Protein AF-A0A957ZCM9-F1 (afdb_monomer)

Secondary structure (DSSP, 8-state):
----------HIIIIIHHHHHHHHHHHHHHHHHHHHHHHH-TT-TT-SPPHHHHHHHHHHHHHHHHHHSPP-------S--PPPP---HHHHHHHHHHHHHHHHHHHIIIIITTT--TT-THHHHHHHHHHH---TTS--HHHHHHHHHHHHHHHHHHHHTS---HHHHHHHHHHHHHHHHHHHHHHHHTTPPPPTHHHHHHHHHHHHHHHHHHHHHHHHHHHHHHHHHHHHHHHHT--

Radius of gyration: 22.11 Å; Cα contacts (8 Å, |Δi|>4): 160; chains: 1; bounding box: 55×54×70 Å

Foldseek 3Di:
DDPPPPPPPPCLQLPQLLQLLLLLVLLLVQLVLVVVCCVFPVPDVQLGDDSVLSRVLLVVLLVLLLVQADDDPPPPDPDDDDQGDPRDPVSVVVSVVVLVVVLLVSLCVRPPVVPDDPPDCVVVVVLVCLVPDDDPRHRRSSVSSSVVSSVSSVNSNVVNRDRDALVNLVVSLVVSVVSLVVSVVCCVVVVNDDDPCNVVSVVSSVVSSVVSNVSNVVVVVVVVVVVVVVVVVVVVPDD

pLDDT: mean 74.78, std 13.83, range [32.31, 92.19]

Solvent-accessible surface area (backbone atoms only — not comparable to full-atom values): 13747 Å² total; per-residue (Å²): 133,86,79,79,75,80,67,84,75,57,53,59,76,75,43,49,49,58,49,33,51,34,50,29,46,36,41,41,46,50,63,53,52,50,52,52,39,56,73,48,25,65,89,53,91,72,73,60,82,51,71,70,53,53,35,44,44,22,50,51,30,21,52,52,43,53,72,72,44,77,82,78,71,86,74,89,55,103,60,78,86,71,79,72,81,79,74,50,71,68,58,53,51,52,53,51,53,51,47,52,52,50,37,53,50,50,49,38,64,73,76,34,52,92,82,40,61,95,86,43,67,64,51,57,52,53,50,52,47,53,72,70,62,66,60,97,88,41,56,46,60,67,58,54,48,42,52,54,44,49,52,37,33,54,48,13,43,56,58,47,75,50,84,86,46,62,68,54,55,52,50,53,44,51,50,34,52,54,52,43,52,51,48,52,52,51,28,62,74,68,69,50,80,80,55,89,58,56,64,53,35,52,51,49,29,50,54,32,38,52,50,44,52,52,56,41,50,52,50,54,54,54,48,49,53,50,51,52,55,48,51,54,53,55,62,72,66,61,132

Nearest PDB structures (foldseek):
  7mjq-assembly1_G  TM=2.649E-01  e=3.321E+00  Rattus norvegicus

Sequence (239 aa):
MNTLTFKHWNWLDNGMLPLLLAVVRSCWWRPWLMLIQRLLAPAEPGVVLPVWLLMSVPLLSLLLARLVAPPTEELSSMVRPEPMPKASLSSRIGIALLGLIVILLVLWLQLYRSQFGLLNGAWLAALGDALIHWHSDAIPGAVLIGIFTAFLWLRGLLDASMRMAHDDVWTVFQTGIVALVLYLVFSAIGGLTLTGWDGALALVLLGSGMAALAASSLKVTAGLDRALGAGQRTTASTP

Mean predicted aligned error: 11.55 Å

Structure (mmCIF, N/CA/C/O backbone):
data_AF-A0A957ZCM9-F1
#
_entry.id   AF-A0A957ZCM9-F1
#
loop_
_atom_site.group_PDB
_atom_site.id
_atom_site.type_symbol
_atom_site.label_atom_id
_atom_site.label_alt_id
_atom_site.label_comp_id
_atom_site.label_asym_id
_atom_site.label_entity_id
_atom_site.label_seq_id
_atom_site.pdbx_PDB_ins_code
_atom_site.Cartn_x
_atom_site.Cartn_y
_atom_site.Cartn_z
_atom_site.occupancy
_atom_site.B_iso_or_equiv
_atom_site.auth_seq_id
_atom_site.auth_comp_id
_atom_site.auth_asym_id
_atom_site.auth_atom_id
_atom_site.pdbx_PDB_model_num
ATOM 1 N N . MET A 1 1 ? 20.505 29.870 -20.253 1.00 32.31 1 MET A N 1
ATOM 2 C CA . MET A 1 1 ? 19.215 29.404 -20.808 1.00 32.31 1 MET A CA 1
ATOM 3 C C . MET A 1 1 ? 19.281 27.885 -20.837 1.00 32.31 1 MET A C 1
ATOM 5 O O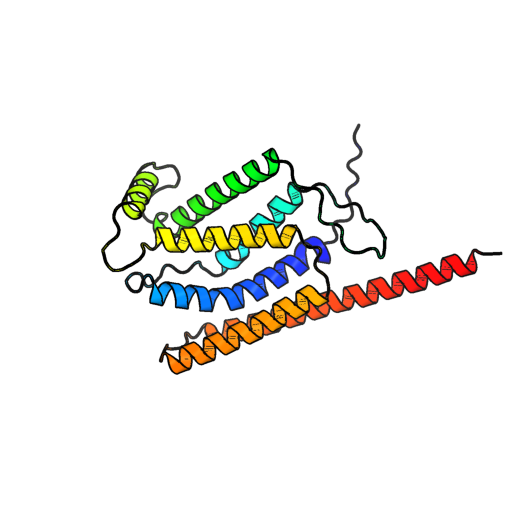 . MET A 1 1 ? 19.955 27.332 -21.693 1.00 32.31 1 MET A O 1
ATOM 9 N N . ASN A 1 2 ? 18.728 27.227 -19.815 1.00 33.00 2 ASN A N 1
ATOM 10 C CA . ASN A 1 2 ? 18.815 25.774 -19.664 1.00 33.00 2 ASN A CA 1
ATOM 11 C C . ASN A 1 2 ? 17.843 25.120 -20.644 1.00 33.00 2 ASN A C 1
ATOM 13 O O . ASN A 1 2 ? 16.629 25.225 -20.482 1.00 33.00 2 ASN A O 1
ATOM 17 N N . THR A 1 3 ? 18.375 24.461 -21.666 1.00 37.38 3 THR A N 1
ATOM 18 C CA . THR A 1 3 ? 17.602 23.569 -22.522 1.00 37.38 3 THR A CA 1
ATOM 19 C C . THR A 1 3 ? 17.158 22.381 -21.678 1.00 37.38 3 THR A C 1
ATOM 21 O O . THR A 1 3 ? 17.954 21.496 -21.372 1.00 37.38 3 THR A O 1
ATOM 24 N N . LEU A 1 4 ? 15.889 22.388 -21.270 1.00 39.03 4 LEU A N 1
ATOM 25 C CA . LEU A 1 4 ? 15.182 21.214 -20.774 1.00 39.03 4 LEU A CA 1
ATOM 26 C C . LEU A 1 4 ? 15.170 20.180 -21.905 1.00 39.03 4 LEU A C 1
ATOM 28 O O . LEU A 1 4 ? 14.287 20.179 -22.760 1.00 39.03 4 LEU A O 1
ATOM 32 N N . THR A 1 5 ? 16.187 19.325 -21.948 1.00 39.47 5 THR A N 1
ATOM 33 C CA . THR A 1 5 ? 16.158 18.097 -22.732 1.00 39.47 5 THR A CA 1
ATOM 34 C C . THR A 1 5 ? 15.054 17.232 -22.139 1.00 39.47 5 THR A C 1
ATOM 36 O O . THR A 1 5 ? 15.238 16.564 -21.122 1.00 39.47 5 THR A O 1
ATOM 39 N N . PHE A 1 6 ? 13.864 17.289 -22.743 1.00 42.09 6 PHE A N 1
ATOM 40 C CA . PHE A 1 6 ? 12.777 16.354 -22.476 1.00 42.09 6 PHE A CA 1
ATOM 41 C C . PHE A 1 6 ? 13.272 14.949 -22.835 1.00 42.09 6 PHE A C 1
ATOM 43 O O . PHE A 1 6 ? 13.205 14.497 -23.977 1.00 42.09 6 PHE A O 1
ATOM 50 N N . LYS A 1 7 ? 13.861 14.293 -21.834 1.00 48.75 7 LYS A N 1
ATOM 51 C CA . LYS A 1 7 ? 14.318 12.909 -21.873 1.00 48.75 7 LYS A CA 1
ATOM 52 C C . LYS A 1 7 ? 13.122 12.045 -22.263 1.00 48.75 7 LYS A C 1
ATOM 54 O O . LYS A 1 7 ? 12.054 12.192 -21.671 1.00 48.75 7 LYS A O 1
ATOM 59 N N . HIS A 1 8 ? 13.296 11.172 -23.257 1.00 47.72 8 HIS A N 1
ATOM 60 C CA . HIS A 1 8 ? 12.270 10.218 -23.677 1.00 47.72 8 HIS A CA 1
ATOM 61 C C . HIS A 1 8 ? 11.790 9.441 -22.445 1.00 47.72 8 HIS A C 1
ATOM 63 O O . HIS A 1 8 ? 12.512 8.610 -21.891 1.00 47.72 8 HIS A O 1
ATOM 69 N N . TRP A 1 9 ? 10.589 9.765 -21.967 1.00 54.22 9 TRP A N 1
ATOM 70 C CA . TRP A 1 9 ? 9.987 9.077 -20.840 1.00 54.22 9 TRP A CA 1
ATOM 71 C C . TRP A 1 9 ? 9.666 7.660 -21.294 1.00 54.22 9 TRP A C 1
ATOM 73 O O . TRP A 1 9 ? 8.724 7.440 -22.055 1.00 54.22 9 TRP A O 1
ATOM 83 N N . ASN A 1 10 ? 10.468 6.691 -20.855 1.00 67.12 10 ASN A N 1
ATOM 84 C CA . ASN A 1 10 ? 10.231 5.294 -21.175 1.00 67.12 10 ASN A CA 1
ATOM 85 C C . ASN A 1 10 ? 9.014 4.802 -20.371 1.00 67.12 10 ASN A C 1
ATOM 87 O O . ASN A 1 10 ? 9.145 4.295 -19.257 1.00 67.12 10 ASN A O 1
ATOM 91 N N . TRP A 1 11 ? 7.812 5.043 -20.907 1.00 69.94 11 TRP A N 1
ATOM 92 C CA . TRP A 1 11 ? 6.520 4.800 -20.250 1.00 69.94 11 TRP A CA 1
ATOM 93 C C . TRP A 1 11 ? 6.362 3.349 -19.777 1.00 69.94 11 TRP A C 1
ATOM 95 O O . TRP A 1 11 ? 5.776 3.099 -18.723 1.00 69.94 11 TRP A O 1
ATOM 105 N N . LEU A 1 12 ? 6.974 2.410 -20.503 1.00 69.06 12 LEU A N 1
ATOM 106 C CA . LEU A 1 12 ? 7.012 0.992 -20.156 1.00 69.06 12 LEU A CA 1
ATOM 107 C C . LEU A 1 12 ? 7.740 0.739 -18.820 1.00 69.06 12 LEU A C 1
ATOM 109 O O . LEU A 1 12 ? 7.192 0.097 -17.926 1.00 69.06 12 LEU A O 1
ATOM 113 N N . ASP A 1 13 ? 8.947 1.291 -18.670 1.00 66.25 13 ASP A N 1
ATOM 114 C CA . ASP A 1 13 ? 9.838 1.060 -17.522 1.00 66.25 13 ASP A CA 1
ATOM 115 C C . ASP A 1 13 ? 9.496 1.930 -16.307 1.00 66.25 13 ASP A C 1
ATOM 117 O O . ASP A 1 13 ? 9.705 1.541 -15.153 1.00 66.25 13 ASP A O 1
ATOM 121 N N . ASN A 1 14 ? 8.970 3.128 -16.564 1.00 67.38 14 ASN A N 1
ATOM 122 C CA . ASN A 1 14 ? 8.713 4.126 -15.530 1.00 67.38 14 ASN A CA 1
ATOM 123 C C . ASN A 1 14 ? 7.249 4.218 -15.100 1.00 67.38 14 ASN A C 1
ATOM 125 O O . ASN A 1 14 ? 6.984 4.789 -14.047 1.00 67.38 14 ASN A O 1
ATOM 129 N N . GLY A 1 15 ? 6.317 3.660 -15.876 1.00 71.44 15 GLY A N 1
ATOM 130 C CA . GLY A 1 15 ? 4.886 3.681 -15.571 1.00 71.44 15 GLY A CA 1
ATOM 131 C C . GLY A 1 15 ? 4.276 2.286 -15.516 1.00 71.44 15 GLY A C 1
ATOM 132 O O . GLY A 1 15 ? 3.824 1.850 -14.458 1.00 71.44 15 GLY A O 1
ATOM 133 N N . MET A 1 16 ? 4.286 1.572 -16.644 1.00 78.94 16 MET A N 1
ATOM 134 C CA . MET A 1 16 ? 3.508 0.338 -16.802 1.00 78.94 16 MET A CA 1
ATOM 135 C C . MET A 1 16 ? 4.009 -0.816 -15.921 1.00 78.94 16 MET A C 1
ATOM 137 O O . MET A 1 16 ? 3.209 -1.437 -15.225 1.00 78.94 16 MET A O 1
ATOM 141 N N . LEU A 1 17 ? 5.318 -1.089 -15.907 1.00 75.44 17 LEU A N 1
ATOM 142 C CA . LEU A 1 17 ? 5.904 -2.157 -15.084 1.00 75.44 17 LEU A CA 1
ATOM 143 C C . LEU A 1 17 ? 5.706 -1.931 -13.571 1.00 75.44 17 LEU A C 1
ATOM 145 O O . LEU A 1 17 ? 5.217 -2.848 -12.905 1.00 75.44 17 LEU A O 1
ATOM 149 N N . PRO A 1 18 ? 5.999 -0.738 -13.011 1.00 76.75 18 PRO A N 1
ATOM 150 C CA . PRO A 1 18 ? 5.709 -0.439 -11.609 1.00 76.75 18 PRO A CA 1
ATOM 151 C C . PRO A 1 18 ? 4.229 -0.588 -11.256 1.00 76.75 18 PRO A C 1
ATOM 153 O O . PRO A 1 18 ? 3.903 -1.115 -10.195 1.00 76.75 18 PRO A O 1
ATOM 156 N N . LEU A 1 19 ? 3.333 -0.159 -12.150 1.00 79.38 19 LEU A N 1
ATOM 157 C CA . LEU A 1 19 ? 1.892 -0.257 -11.941 1.00 79.38 19 LEU A CA 1
ATOM 158 C C . LEU A 1 19 ? 1.420 -1.712 -11.924 1.00 79.38 19 LEU A C 1
ATOM 160 O O . LEU A 1 19 ? 0.709 -2.104 -11.003 1.00 79.38 19 LEU A O 1
ATOM 164 N N . LEU A 1 20 ? 1.854 -2.532 -12.882 1.00 78.94 20 LEU A N 1
ATOM 165 C CA . LEU A 1 20 ? 1.516 -3.957 -12.911 1.00 78.94 20 LEU A CA 1
ATOM 166 C C . LEU A 1 20 ? 2.046 -4.687 -11.673 1.00 78.94 20 LEU A C 1
ATOM 168 O O . LEU A 1 20 ? 1.318 -5.464 -11.060 1.00 78.94 20 LEU A O 1
ATOM 172 N N . LEU A 1 21 ? 3.276 -4.393 -11.247 1.00 78.56 21 LEU A N 1
ATOM 173 C CA . LEU A 1 21 ? 3.841 -4.962 -10.022 1.00 78.56 21 LEU A CA 1
ATOM 174 C C . LEU A 1 21 ? 3.094 -4.510 -8.767 1.00 78.56 21 LEU A C 1
ATOM 176 O O . LEU A 1 21 ? 2.876 -5.327 -7.873 1.00 78.56 21 LEU A O 1
ATOM 180 N N . ALA A 1 22 ? 2.684 -3.242 -8.694 1.00 79.75 22 ALA A N 1
ATOM 181 C CA . ALA A 1 22 ? 1.850 -2.753 -7.603 1.00 79.75 22 ALA A CA 1
ATOM 182 C C . ALA A 1 22 ? 0.520 -3.513 -7.562 1.00 79.75 22 ALA A C 1
ATOM 184 O O . ALA A 1 22 ? 0.135 -3.979 -6.495 1.00 79.75 22 ALA A O 1
ATOM 185 N N . VAL A 1 23 ? -0.121 -3.739 -8.714 1.00 80.56 23 VAL A N 1
ATOM 186 C CA . VAL A 1 23 ? -1.362 -4.524 -8.803 1.00 80.56 23 VAL A CA 1
ATOM 187 C C . VAL A 1 23 ? -1.152 -5.956 -8.318 1.00 80.56 23 VAL A C 1
ATOM 189 O O . VAL A 1 23 ? -1.870 -6.393 -7.416 1.00 80.56 23 VAL A O 1
ATOM 192 N N . VAL A 1 24 ? -0.148 -6.669 -8.845 1.00 80.19 24 VAL A N 1
ATOM 193 C CA . VAL A 1 24 ? 0.185 -8.042 -8.419 1.00 80.19 24 VAL A CA 1
ATOM 194 C C . VAL A 1 24 ? 0.393 -8.092 -6.905 1.00 80.19 24 VAL A C 1
ATOM 196 O O . VAL A 1 24 ? -0.147 -8.969 -6.231 1.00 80.19 24 VAL A O 1
ATOM 199 N N . ARG A 1 25 ? 1.130 -7.126 -6.346 1.00 80.75 25 ARG A N 1
ATOM 200 C CA . ARG A 1 25 ? 1.431 -7.070 -4.910 1.00 80.75 25 ARG A CA 1
ATOM 201 C C . ARG A 1 25 ? 0.230 -6.752 -4.045 1.00 80.75 25 ARG A C 1
ATOM 203 O O . ARG A 1 25 ? 0.023 -7.423 -3.040 1.00 80.75 25 ARG A O 1
ATOM 210 N N . SER A 1 26 ? -0.595 -5.791 -4.444 1.00 80.62 26 SER A N 1
ATOM 211 C CA . SER A 1 26 ? -1.841 -5.495 -3.739 1.00 80.62 26 SER A CA 1
ATOM 212 C C . SER A 1 26 ? -2.769 -6.711 -3.702 1.00 80.62 26 SER A C 1
ATOM 214 O O . SER A 1 26 ? -3.456 -6.907 -2.699 1.00 80.62 26 SER A O 1
ATOM 216 N N . CYS A 1 27 ? -2.756 -7.550 -4.746 1.00 79.62 27 CYS A N 1
ATOM 217 C CA . CYS A 1 27 ? -3.581 -8.756 -4.794 1.00 79.62 27 CYS A CA 1
ATOM 218 C C . CYS A 1 27 ? -3.181 -9.795 -3.744 1.00 79.62 27 CYS A C 1
ATOM 220 O O . CYS A 1 27 ? -4.069 -10.391 -3.139 1.00 79.62 27 CYS A O 1
ATOM 222 N N . TRP A 1 28 ? -1.883 -9.991 -3.482 1.00 80.94 28 TRP A N 1
ATOM 223 C CA . TRP A 1 28 ? -1.454 -10.945 -2.456 1.00 80.94 28 TRP A CA 1
ATOM 224 C C . TRP A 1 28 ? -1.279 -10.321 -1.068 1.00 80.94 28 TRP A C 1
ATOM 226 O O . TRP A 1 28 ? -1.462 -11.026 -0.089 1.00 80.94 28 TRP A O 1
ATOM 236 N N . TRP A 1 29 ? -1.010 -9.020 -0.915 1.00 84.31 29 TRP A N 1
ATOM 237 C CA . TRP A 1 29 ? -0.931 -8.398 0.420 1.00 84.31 29 TRP A CA 1
ATOM 238 C C . TRP A 1 29 ? -2.273 -8.323 1.127 1.00 84.31 29 TRP A C 1
ATOM 240 O O . TRP A 1 29 ? -2.354 -8.585 2.325 1.00 84.31 29 TRP A O 1
ATOM 250 N N . ARG A 1 30 ? -3.336 -7.979 0.399 1.00 84.00 30 ARG A N 1
ATOM 251 C CA . ARG A 1 30 ? -4.671 -7.807 0.975 1.00 84.00 30 ARG A CA 1
ATOM 252 C C . ARG A 1 30 ? -5.146 -8.993 1.833 1.00 84.00 30 ARG A C 1
ATOM 254 O O . ARG A 1 30 ? -5.541 -8.733 2.970 1.00 84.00 30 ARG A O 1
ATOM 261 N N . PRO A 1 31 ? -5.117 -10.254 1.357 1.00 80.81 31 PRO A N 1
ATOM 262 C CA . PRO A 1 31 ? -5.584 -11.386 2.157 1.00 80.81 31 PRO A CA 1
ATOM 263 C C . PRO A 1 31 ? -4.784 -11.566 3.455 1.00 80.81 31 PRO A C 1
ATOM 265 O O . PRO A 1 31 ? -5.364 -11.844 4.504 1.00 80.81 31 PRO A O 1
ATOM 268 N N . TRP A 1 32 ? -3.472 -11.318 3.422 1.00 84.69 32 TRP A N 1
ATOM 269 C CA . TRP A 1 32 ? -2.622 -11.374 4.612 1.00 84.69 32 TRP A CA 1
ATOM 270 C C . TRP A 1 32 ? -2.923 -10.250 5.606 1.00 84.69 32 TRP A C 1
ATOM 272 O O . TRP A 1 32 ? -3.024 -10.511 6.801 1.00 84.69 32 TRP A O 1
ATOM 282 N N . LEU A 1 33 ? -3.138 -9.019 5.135 1.00 84.81 33 LEU A N 1
ATOM 283 C CA . LEU A 1 33 ? -3.517 -7.900 6.007 1.00 84.81 33 LEU A CA 1
ATOM 284 C C . LEU A 1 33 ? -4.871 -8.139 6.686 1.00 84.81 33 LEU A C 1
ATOM 286 O O . LEU A 1 33 ? -5.019 -7.855 7.872 1.00 84.81 33 LEU A O 1
ATOM 290 N N . MET A 1 34 ? -5.835 -8.714 5.961 1.00 81.50 34 MET A N 1
ATOM 291 C CA . MET A 1 34 ? -7.124 -9.121 6.530 1.00 81.50 34 MET A CA 1
ATOM 292 C C . MET A 1 34 ? -6.965 -10.187 7.615 1.00 81.50 34 MET A C 1
ATOM 294 O O . MET A 1 34 ? -7.634 -10.124 8.644 1.00 81.50 34 MET A O 1
ATOM 298 N N . LEU A 1 35 ? -6.082 -11.161 7.395 1.00 82.56 35 LEU A N 1
ATOM 299 C CA . LEU A 1 35 ? -5.803 -12.218 8.362 1.00 82.56 35 LEU A CA 1
ATOM 300 C C . LEU A 1 35 ? -5.157 -11.646 9.632 1.00 82.56 35 LEU A C 1
ATOM 302 O O . LEU A 1 35 ? -5.621 -11.933 10.731 1.00 82.56 35 LEU A O 1
ATOM 306 N N . ILE A 1 36 ? -4.155 -10.776 9.480 1.00 84.44 36 ILE A N 1
ATOM 307 C CA . ILE A 1 36 ? -3.498 -10.072 10.591 1.00 84.44 36 ILE A CA 1
ATOM 308 C C . ILE A 1 36 ? -4.519 -9.235 11.371 1.00 84.44 36 ILE A C 1
ATOM 310 O O . ILE A 1 36 ? -4.578 -9.325 12.591 1.00 84.44 36 ILE A O 1
ATOM 314 N N . GLN A 1 37 ? -5.380 -8.473 10.697 1.00 83.19 37 GLN A N 1
ATOM 315 C CA . GLN A 1 37 ? -6.412 -7.696 11.385 1.00 83.19 37 GLN A CA 1
ATOM 316 C C . GLN A 1 37 ? -7.385 -8.585 12.163 1.00 83.19 37 GLN A C 1
ATOM 318 O O . GLN A 1 37 ? -7.690 -8.277 13.308 1.00 83.19 37 GLN A O 1
ATOM 323 N N . ARG A 1 38 ? -7.860 -9.694 11.581 1.00 79.44 38 ARG A N 1
ATOM 324 C CA . ARG A 1 38 ? -8.760 -10.619 12.291 1.00 79.44 38 ARG A CA 1
ATOM 325 C C . ARG A 1 38 ? -8.130 -11.181 13.565 1.00 79.44 38 ARG A C 1
ATOM 327 O O . ARG A 1 38 ? -8.853 -11.435 14.520 1.00 79.44 38 ARG A O 1
ATOM 334 N N . LEU A 1 39 ? -6.810 -11.366 13.571 1.00 82.06 39 LEU A N 1
ATOM 335 C CA . LEU A 1 39 ? -6.070 -11.857 14.731 1.00 82.06 39 LEU A CA 1
ATOM 336 C C . LEU A 1 39 ? -5.813 -10.768 15.784 1.00 82.06 39 LEU A C 1
ATOM 338 O O . LEU A 1 39 ? -5.933 -11.053 16.969 1.00 82.06 39 LEU A O 1
ATOM 342 N N . LEU A 1 40 ? -5.447 -9.545 15.378 1.00 82.69 40 LEU A N 1
ATOM 343 C CA . LEU A 1 40 ? -5.018 -8.488 16.312 1.00 82.69 40 LEU A CA 1
ATOM 344 C C . LEU A 1 40 ? -6.111 -7.471 16.684 1.00 82.69 40 LEU A C 1
ATOM 346 O O . LEU A 1 40 ? -5.992 -6.802 17.709 1.00 82.69 40 LEU A O 1
ATOM 350 N N . ALA A 1 41 ? -7.153 -7.328 15.867 1.00 79.69 41 ALA A N 1
ATOM 351 C CA . ALA A 1 41 ? -8.270 -6.406 16.082 1.00 79.69 41 ALA A CA 1
ATOM 352 C C . ALA A 1 41 ? -9.610 -7.035 15.647 1.00 79.69 41 ALA A C 1
ATOM 354 O O . ALA A 1 41 ? -10.259 -6.552 14.712 1.00 79.69 41 ALA A O 1
ATOM 355 N N . PRO A 1 42 ? -10.058 -8.115 16.318 1.00 74.12 42 PRO A N 1
ATOM 356 C CA . PRO A 1 42 ? -11.302 -8.805 15.969 1.00 74.12 42 PRO A CA 1
ATOM 357 C C . PRO A 1 42 ? -12.552 -7.926 16.141 1.00 74.12 42 PRO A C 1
ATOM 359 O O . PRO A 1 42 ? -13.559 -8.158 15.475 1.00 74.12 42 PRO A O 1
ATOM 362 N N . ALA A 1 43 ? -12.486 -6.909 17.006 1.00 72.75 43 ALA A N 1
ATOM 363 C CA . ALA A 1 43 ? -13.600 -6.018 17.327 1.00 72.75 43 ALA A CA 1
ATOM 364 C C . ALA A 1 43 ? -13.923 -4.981 16.233 1.00 72.75 43 ALA A C 1
ATOM 366 O O . ALA A 1 43 ? -14.985 -4.365 16.286 1.00 72.75 43 ALA A O 1
ATOM 367 N N . GLU A 1 44 ? -13.051 -4.791 15.236 1.00 71.31 44 GLU A N 1
ATOM 368 C CA . GLU A 1 44 ? -13.223 -3.757 14.209 1.00 71.31 44 GLU A CA 1
ATOM 369 C C . GLU A 1 44 ? -13.377 -4.344 12.792 1.00 71.31 44 GLU A C 1
ATOM 371 O O . GLU A 1 44 ? -12.440 -4.304 11.983 1.00 71.31 44 GLU A O 1
ATOM 376 N N . PRO A 1 45 ? -14.560 -4.892 12.442 1.00 59.91 45 PRO A N 1
ATOM 377 C CA . PRO A 1 45 ? -14.835 -5.447 11.120 1.00 59.91 45 PRO A CA 1
ATOM 378 C C . PRO A 1 45 ? -14.970 -4.322 10.080 1.00 59.91 45 PRO A C 1
ATOM 380 O O . PRO A 1 45 ? -16.057 -3.841 9.784 1.00 59.91 45 PRO A O 1
ATOM 383 N N . GLY A 1 46 ? -13.847 -3.881 9.515 1.00 64.94 46 GLY A N 1
ATOM 384 C CA . GLY A 1 46 ? -13.830 -2.841 8.474 1.00 64.94 46 GLY A CA 1
ATOM 385 C C . GLY A 1 46 ? -12.504 -2.103 8.309 1.00 64.94 46 GLY A C 1
ATOM 386 O O . GLY A 1 46 ? -12.281 -1.472 7.282 1.00 64.94 46 GLY A O 1
ATOM 387 N N . VAL A 1 47 ? -11.591 -2.243 9.270 1.00 64.88 47 VAL A N 1
ATOM 388 C CA . VAL A 1 47 ? -10.285 -1.557 9.321 1.00 64.88 47 VAL A CA 1
ATOM 389 C C . VAL A 1 47 ? -9.227 -2.228 8.419 1.00 64.88 47 VAL A C 1
ATOM 391 O O . VAL A 1 47 ? -8.070 -2.415 8.788 1.00 64.88 47 VAL A O 1
ATOM 394 N N . VAL A 1 48 ? -9.611 -2.609 7.199 1.00 74.94 48 VAL A N 1
ATOM 395 C CA . VAL A 1 48 ? -8.649 -3.025 6.168 1.00 74.94 48 VAL A CA 1
ATOM 396 C C . VAL A 1 48 ? -8.424 -1.845 5.240 1.00 74.94 48 VAL A C 1
ATOM 398 O O . VAL A 1 48 ? -9.381 -1.222 4.779 1.00 74.94 48 VAL A O 1
ATOM 401 N N . LEU A 1 49 ? -7.169 -1.590 4.871 1.00 80.75 49 LEU A N 1
ATOM 402 C CA . LEU A 1 49 ? -6.877 -0.674 3.774 1.00 80.75 49 LEU A CA 1
ATOM 403 C C . LEU A 1 49 ? -7.622 -1.117 2.498 1.00 80.75 49 LEU A C 1
ATOM 405 O O . LEU A 1 49 ? -7.446 -2.252 2.037 1.00 80.75 49 LEU A O 1
ATOM 409 N N . PRO A 1 50 ? -8.443 -0.247 1.889 1.00 83.00 50 PRO A N 1
ATOM 410 C CA . PRO A 1 50 ? -9.099 -0.547 0.631 1.00 83.00 50 PRO A CA 1
ATOM 411 C C . PRO A 1 50 ? -8.064 -0.755 -0.476 1.00 83.00 50 PRO A C 1
ATOM 413 O O . PRO A 1 50 ? -6.970 -0.189 -0.456 1.00 83.00 50 PRO A O 1
ATOM 416 N N . VAL A 1 51 ? -8.448 -1.538 -1.487 1.00 80.75 51 VAL A N 1
ATOM 417 C CA . VAL A 1 51 ? -7.582 -1.939 -2.613 1.00 80.75 51 VAL A CA 1
ATOM 418 C C . VAL A 1 51 ? -6.901 -0.739 -3.271 1.00 80.75 51 VAL A C 1
ATOM 420 O O . VAL A 1 51 ? -5.713 -0.785 -3.576 1.00 80.75 51 VAL A O 1
ATOM 423 N N . TRP A 1 52 ? -7.629 0.364 -3.434 1.00 82.19 52 TRP A N 1
ATOM 424 C CA . TRP A 1 52 ? -7.093 1.558 -4.072 1.00 82.19 52 TRP A CA 1
ATOM 425 C C . TRP A 1 52 ? -5.975 2.228 -3.248 1.00 82.19 52 TRP A C 1
ATOM 427 O O . TRP A 1 52 ? -5.049 2.765 -3.848 1.00 82.19 52 TRP A O 1
ATOM 437 N N . LEU A 1 53 ? -5.993 2.147 -1.907 1.00 85.06 53 LEU A N 1
ATOM 438 C CA . LEU A 1 53 ? -4.892 2.623 -1.050 1.00 85.06 53 LEU A CA 1
ATOM 439 C C . LEU A 1 53 ? -3.712 1.654 -1.032 1.00 85.06 53 LEU A C 1
ATOM 441 O O . LEU A 1 53 ? -2.562 2.091 -1.032 1.00 85.06 53 LEU A O 1
ATOM 445 N N . LEU A 1 54 ? -3.988 0.347 -1.078 1.00 83.62 54 LEU A N 1
ATOM 446 C CA . LEU A 1 54 ? -2.947 -0.678 -1.210 1.00 83.62 54 LEU A CA 1
ATOM 447 C C . LEU A 1 54 ? -2.127 -0.506 -2.491 1.00 83.62 54 LEU A C 1
ATOM 449 O O . LEU A 1 54 ? -0.950 -0.859 -2.503 1.00 83.62 54 LEU A O 1
ATOM 453 N N . MET A 1 55 ? -2.739 0.031 -3.549 1.00 82.81 55 MET A N 1
ATOM 454 C CA . MET A 1 55 ? -2.064 0.352 -4.806 1.00 82.81 55 MET A CA 1
ATOM 455 C C . MET A 1 55 ? -1.435 1.750 -4.779 1.00 82.81 55 MET A C 1
ATOM 457 O O . MET A 1 55 ? -0.284 1.915 -5.178 1.00 82.81 55 MET A O 1
ATOM 461 N N . SER A 1 56 ? -2.162 2.769 -4.309 1.00 83.94 56 SER A N 1
ATOM 462 C CA . SER A 1 56 ? -1.733 4.165 -4.446 1.00 83.94 56 SER A CA 1
ATOM 463 C C . SER A 1 56 ? -0.586 4.553 -3.516 1.00 83.94 56 SER A C 1
ATOM 465 O O . SER A 1 56 ? 0.308 5.266 -3.956 1.00 83.94 56 SER A O 1
ATOM 467 N N . VAL A 1 57 ? -0.554 4.067 -2.270 1.00 85.81 57 VAL A N 1
ATOM 468 C CA . VAL A 1 57 ? 0.508 4.399 -1.300 1.00 85.81 57 VAL A CA 1
ATOM 469 C C . VAL A 1 57 ? 1.900 3.960 -1.780 1.00 85.81 57 VAL A C 1
ATOM 471 O O . VAL A 1 57 ? 2.794 4.811 -1.825 1.00 85.81 57 VAL A O 1
ATOM 474 N N . PRO A 1 58 ? 2.133 2.689 -2.174 1.00 83.12 58 PRO A N 1
ATOM 475 C CA . PRO A 1 58 ? 3.451 2.281 -2.655 1.00 83.12 58 PRO A CA 1
ATOM 476 C C . PRO A 1 58 ? 3.809 2.948 -3.989 1.00 83.12 58 PRO A C 1
ATOM 478 O O . PRO A 1 58 ? 4.971 3.295 -4.188 1.00 83.12 58 PRO A O 1
ATOM 481 N N . LEU A 1 59 ? 2.835 3.191 -4.877 1.00 83.06 59 LEU A N 1
ATOM 482 C CA . LEU A 1 59 ? 3.070 3.911 -6.134 1.00 83.06 59 LEU A CA 1
ATOM 483 C C . LEU A 1 59 ? 3.478 5.368 -5.898 1.00 83.06 59 LEU A C 1
ATOM 485 O O . LEU A 1 59 ? 4.428 5.842 -6.516 1.00 83.06 59 LEU A O 1
ATOM 489 N N . LEU A 1 60 ? 2.799 6.066 -4.986 1.00 85.06 60 LEU A N 1
ATOM 490 C CA . LEU A 1 60 ? 3.128 7.438 -4.604 1.00 85.06 60 LEU A CA 1
ATOM 491 C C . LEU A 1 60 ? 4.534 7.504 -3.996 1.00 85.06 60 LEU A C 1
ATOM 493 O O . LEU A 1 60 ? 5.331 8.352 -4.390 1.00 85.06 60 LEU A O 1
ATOM 497 N N . SER A 1 61 ? 4.853 6.578 -3.087 1.00 83.88 61 SER A N 1
ATOM 498 C CA . SER A 1 61 ? 6.184 6.466 -2.482 1.00 83.88 61 SER A CA 1
ATOM 499 C C . SER A 1 61 ? 7.267 6.231 -3.540 1.00 83.88 61 SER A C 1
ATOM 501 O O . SER A 1 61 ? 8.276 6.937 -3.563 1.00 83.88 61 SER A O 1
ATOM 503 N N . LEU A 1 62 ? 7.027 5.314 -4.484 1.00 81.69 62 LEU A N 1
ATOM 504 C CA . LEU A 1 62 ? 7.948 5.024 -5.582 1.00 81.69 62 LEU A CA 1
ATOM 505 C C . LEU A 1 62 ? 8.164 6.243 -6.483 1.00 81.69 62 LEU A C 1
ATOM 507 O O . LEU A 1 62 ? 9.305 6.567 -6.818 1.00 81.69 62 LEU A O 1
ATOM 511 N N . LEU A 1 63 ? 7.087 6.929 -6.873 1.00 80.12 63 LEU A N 1
ATOM 512 C CA . LEU A 1 63 ? 7.159 8.126 -7.713 1.00 80.12 63 LEU A CA 1
ATOM 513 C C . LEU A 1 63 ? 7.957 9.233 -7.024 1.00 80.12 63 LEU A C 1
ATOM 515 O O . LEU A 1 63 ? 8.863 9.800 -7.628 1.00 80.12 63 LEU A O 1
ATOM 519 N N . LEU A 1 64 ? 7.674 9.502 -5.750 1.00 78.94 64 LEU A N 1
ATOM 520 C CA . LEU A 1 64 ? 8.384 10.519 -4.976 1.00 78.94 64 LEU A CA 1
ATOM 521 C C . LEU A 1 64 ? 9.861 10.170 -4.796 1.00 78.94 64 LEU A C 1
ATOM 523 O O . LEU A 1 64 ? 10.722 11.025 -4.983 1.00 78.94 64 LEU A O 1
ATOM 527 N N . ALA A 1 65 ? 10.171 8.909 -4.511 1.00 76.19 65 ALA A N 1
ATOM 528 C CA . ALA A 1 65 ? 11.546 8.445 -4.408 1.00 76.19 65 ALA A CA 1
ATOM 529 C C . ALA A 1 65 ? 12.314 8.617 -5.728 1.00 76.19 65 ALA A C 1
ATOM 531 O O . ALA A 1 65 ? 13.462 9.055 -5.709 1.00 76.19 65 ALA A O 1
ATOM 532 N N . ARG A 1 66 ? 11.679 8.347 -6.877 1.00 72.94 66 ARG A N 1
ATOM 533 C CA . ARG A 1 66 ? 12.283 8.552 -8.205 1.00 72.94 66 ARG A CA 1
ATOM 534 C C . ARG A 1 66 ? 12.428 10.023 -8.593 1.00 72.94 66 ARG A C 1
ATOM 536 O O . ARG A 1 66 ? 13.358 10.345 -9.319 1.00 72.94 66 ARG A O 1
ATOM 543 N N . LEU A 1 67 ? 11.543 10.903 -8.123 1.00 74.00 67 LEU A N 1
ATOM 544 C CA . LEU A 1 67 ? 11.666 12.351 -8.332 1.00 74.00 67 LEU A CA 1
ATOM 545 C C . LEU A 1 67 ? 12.806 12.960 -7.504 1.00 74.00 67 LEU A C 1
ATOM 547 O O . LEU A 1 67 ? 13.425 13.930 -7.931 1.00 74.00 67 LEU A O 1
ATOM 551 N N . VAL A 1 68 ? 13.071 12.402 -6.320 1.00 70.06 68 VAL A N 1
ATOM 552 C CA . VAL A 1 68 ? 14.111 12.885 -5.399 1.00 70.06 68 VAL A CA 1
ATOM 553 C C . VAL A 1 68 ? 15.476 12.243 -5.679 1.00 70.06 68 VAL A C 1
ATOM 555 O O . VAL A 1 68 ? 16.509 12.844 -5.381 1.00 70.06 68 VAL A O 1
ATOM 558 N N . ALA A 1 69 ? 15.512 11.034 -6.245 1.00 61.75 69 ALA A N 1
ATOM 559 C CA . ALA A 1 69 ? 16.754 10.380 -6.636 1.00 61.75 69 ALA A CA 1
ATOM 560 C C . ALA A 1 69 ? 17.343 11.027 -7.907 1.00 61.75 69 ALA A C 1
ATOM 562 O O . ALA A 1 69 ? 16.614 11.244 -8.876 1.00 61.75 69 ALA A O 1
ATOM 563 N N . PRO A 1 70 ? 18.659 11.317 -7.946 1.00 52.00 70 PRO A N 1
ATOM 564 C CA . PRO A 1 70 ? 19.296 11.814 -9.158 1.00 52.00 70 PRO A CA 1
ATOM 565 C C . PRO A 1 70 ? 19.150 10.785 -10.291 1.00 52.00 70 PRO A C 1
ATOM 567 O O . PRO A 1 70 ? 19.150 9.576 -10.027 1.00 52.00 70 PRO A O 1
ATOM 570 N N . PRO A 1 71 ? 19.017 11.238 -11.552 1.00 47.91 71 PRO A N 1
ATOM 571 C CA . PRO A 1 71 ? 18.854 10.347 -12.686 1.00 47.91 71 PRO A CA 1
ATOM 572 C C . PRO A 1 71 ? 20.049 9.400 -12.726 1.00 47.91 71 PRO A C 1
ATOM 574 O O . PRO A 1 71 ? 21.190 9.835 -12.845 1.00 47.91 71 PRO A O 1
ATOM 577 N N . THR A 1 72 ? 19.788 8.099 -12.624 1.00 47.72 72 THR A N 1
ATOM 578 C CA . THR A 1 72 ? 20.813 7.114 -12.947 1.00 47.72 72 THR A CA 1
ATOM 579 C C . THR A 1 72 ? 21.142 7.311 -14.421 1.00 47.72 72 THR A C 1
ATOM 581 O O . THR A 1 72 ? 20.293 7.089 -15.290 1.00 47.72 72 THR A O 1
ATOM 584 N N . GLU A 1 73 ? 22.349 7.797 -14.704 1.00 40.81 73 GLU A N 1
ATOM 585 C CA . GLU A 1 73 ? 22.905 7.736 -16.047 1.00 40.81 73 GLU A CA 1
ATOM 586 C C . GLU A 1 73 ? 22.794 6.291 -16.545 1.00 40.81 73 GLU A C 1
ATOM 588 O O . GLU A 1 73 ? 22.919 5.316 -15.788 1.00 40.81 73 GLU A O 1
ATOM 593 N N . GLU A 1 74 ? 22.465 6.157 -17.826 1.00 41.09 74 GLU A N 1
ATOM 594 C CA . GLU A 1 74 ? 22.476 4.895 -18.552 1.00 41.09 74 GLU A CA 1
ATOM 595 C C . GLU A 1 74 ? 23.926 4.415 -18.668 1.00 41.09 74 GLU A C 1
ATOM 597 O O . GLU A 1 74 ? 24.531 4.464 -19.737 1.00 41.09 74 GLU A O 1
ATOM 602 N N . LEU A 1 75 ? 24.524 3.975 -17.557 1.00 40.97 75 LEU A N 1
ATOM 603 C CA . LEU A 1 75 ? 25.809 3.308 -17.620 1.00 40.97 75 LEU A CA 1
ATOM 604 C C . LEU A 1 75 ? 25.569 1.932 -18.234 1.00 40.97 75 LEU A C 1
ATOM 606 O O . LEU A 1 75 ? 25.114 0.978 -17.600 1.00 40.97 75 LEU A O 1
ATOM 610 N N . SER A 1 76 ? 25.808 1.920 -19.536 1.00 39.78 76 SER A N 1
ATOM 611 C CA . SER A 1 76 ? 25.886 0.788 -20.436 1.00 39.78 76 SER A CA 1
ATOM 612 C C . SER A 1 76 ? 27.117 -0.046 -20.083 1.00 39.78 76 SER A C 1
ATOM 614 O O . SER A 1 76 ? 28.076 -0.107 -20.845 1.00 39.78 76 SER A O 1
ATOM 616 N N . SER A 1 77 ? 27.137 -0.657 -18.903 1.00 36.53 77 SER A N 1
ATOM 617 C CA . SER A 1 77 ? 28.187 -1.598 -18.530 1.00 36.53 77 SER A CA 1
ATOM 618 C C . SER A 1 77 ? 27.565 -2.856 -17.940 1.00 36.53 77 SER A C 1
ATOM 620 O O . SER A 1 77 ? 26.762 -2.815 -17.011 1.00 36.53 77 SER A O 1
ATOM 622 N N . MET A 1 78 ? 27.946 -4.002 -18.510 1.00 41.53 78 MET A N 1
ATOM 623 C CA . MET A 1 78 ? 27.702 -5.361 -18.008 1.00 41.53 78 MET A CA 1
ATOM 624 C C . MET A 1 78 ? 28.456 -5.617 -16.690 1.00 41.53 78 MET A C 1
ATOM 626 O O . MET A 1 78 ? 29.090 -6.653 -16.505 1.00 41.53 78 MET A O 1
ATOM 630 N N . VAL A 1 79 ? 28.453 -4.652 -15.777 1.00 41.31 79 VAL A N 1
ATOM 631 C CA . VAL A 1 79 ? 29.127 -4.738 -14.491 1.00 41.31 79 VAL A CA 1
ATOM 632 C C . VAL A 1 79 ? 28.050 -4.616 -13.430 1.00 41.31 79 VAL A C 1
ATOM 634 O O . VAL A 1 79 ? 27.247 -3.688 -13.436 1.00 41.31 79 VAL A O 1
ATOM 637 N N . ARG A 1 80 ? 28.016 -5.655 -12.595 1.00 43.59 80 ARG A N 1
ATOM 638 C CA . ARG A 1 80 ? 27.264 -5.846 -11.351 1.00 43.59 80 ARG A CA 1
ATOM 639 C C . ARG A 1 80 ? 26.634 -4.547 -10.814 1.00 43.59 80 ARG A C 1
ATOM 641 O O . ARG A 1 80 ? 27.369 -3.577 -10.662 1.00 43.59 80 ARG A O 1
ATOM 648 N N . PRO A 1 81 ? 25.328 -4.525 -10.484 1.00 46.53 81 PRO A N 1
ATOM 649 C CA . PRO A 1 81 ? 24.656 -3.309 -10.040 1.00 46.53 81 PRO A CA 1
ATOM 650 C C . PRO A 1 81 ? 25.382 -2.741 -8.820 1.00 46.53 81 PRO A C 1
ATOM 652 O O . PRO A 1 81 ? 25.319 -3.316 -7.732 1.00 46.53 81 PRO A O 1
ATOM 655 N N . GLU A 1 82 ? 26.109 -1.639 -9.007 1.00 42.62 82 GLU A N 1
ATOM 656 C CA . GLU A 1 82 ? 26.646 -0.903 -7.876 1.00 42.62 82 GLU A CA 1
ATOM 657 C C . GLU A 1 82 ? 25.471 -0.347 -7.061 1.00 42.62 82 GLU A C 1
ATOM 659 O O . GLU A 1 82 ? 24.483 0.132 -7.637 1.00 42.62 82 GLU A O 1
ATOM 664 N N . PRO A 1 83 ? 25.530 -0.429 -5.721 1.00 47.16 83 PRO A N 1
ATOM 665 C CA . PRO A 1 83 ? 24.508 0.160 -4.875 1.00 47.16 83 PRO A CA 1
ATOM 666 C C . PRO A 1 83 ? 24.426 1.660 -5.170 1.00 47.16 83 PRO A C 1
ATOM 668 O O . PRO A 1 83 ? 25.444 2.351 -5.172 1.00 47.16 83 PRO A O 1
ATOM 671 N N . MET A 1 84 ? 23.210 2.156 -5.425 1.00 51.25 84 MET A N 1
ATOM 672 C CA . MET A 1 84 ? 22.962 3.565 -5.740 1.00 51.25 84 MET A CA 1
ATOM 673 C C . MET A 1 84 ? 23.695 4.509 -4.767 1.00 51.25 84 MET A C 1
ATOM 675 O O . MET A 1 84 ? 23.772 4.207 -3.567 1.00 51.25 84 MET A O 1
ATOM 679 N N . PRO A 1 85 ? 24.178 5.679 -5.238 1.00 50.12 85 PRO A N 1
ATOM 680 C CA . PRO A 1 85 ? 24.783 6.680 -4.369 1.00 50.12 85 PRO A CA 1
ATOM 681 C C . PRO A 1 85 ? 23.833 6.995 -3.211 1.00 50.12 85 PRO A C 1
ATOM 683 O O . PRO A 1 85 ? 22.645 7.263 -3.407 1.00 50.12 85 PRO A O 1
ATOM 686 N N . LYS A 1 86 ? 24.354 6.898 -1.981 1.00 56.41 86 LYS A N 1
ATOM 687 C CA . LYS A 1 86 ? 23.581 7.066 -0.745 1.00 56.41 86 LYS A CA 1
ATOM 688 C C . LYS A 1 86 ? 22.819 8.393 -0.811 1.00 56.41 86 LYS A C 1
ATOM 690 O O . LYS A 1 86 ? 23.435 9.452 -0.769 1.00 56.41 86 LYS A O 1
ATOM 695 N N . ALA A 1 87 ? 21.486 8.322 -0.871 1.00 60.09 87 ALA A N 1
ATOM 696 C CA . ALA A 1 87 ? 20.628 9.504 -0.836 1.00 60.09 87 ALA A CA 1
ATOM 697 C C . ALA A 1 87 ? 21.021 10.412 0.339 1.00 60.09 87 ALA A C 1
ATOM 699 O O . ALA A 1 87 ? 21.240 9.904 1.449 1.00 60.09 87 ALA A O 1
ATOM 700 N N . SER A 1 88 ? 21.112 11.721 0.082 1.00 70.75 88 SER A N 1
ATOM 701 C CA . SER A 1 88 ? 21.506 12.716 1.082 1.00 70.75 88 SER A CA 1
ATOM 702 C C . SER A 1 88 ? 20.602 12.637 2.318 1.00 70.75 88 SER A C 1
ATOM 704 O O . SER A 1 88 ? 19.419 12.297 2.215 1.00 70.75 88 SER A O 1
ATOM 706 N N . LEU A 1 89 ? 21.146 12.931 3.500 1.00 72.25 89 LEU A N 1
ATOM 707 C CA . LEU A 1 89 ? 20.400 12.855 4.761 1.00 72.25 89 LEU A CA 1
ATOM 708 C C . LEU A 1 89 ? 19.142 13.746 4.720 1.00 72.25 89 LEU A C 1
ATOM 710 O O . LEU A 1 89 ? 18.071 13.310 5.135 1.00 72.25 89 LEU A O 1
ATOM 714 N N . SER A 1 90 ? 19.239 14.924 4.097 1.00 74.88 90 SER A N 1
ATOM 715 C CA . SER A 1 90 ? 18.112 15.834 3.866 1.00 74.88 90 SER A CA 1
ATOM 716 C C . SER A 1 90 ? 17.017 15.217 2.988 1.00 74.88 90 SER A C 1
ATOM 718 O O . SER A 1 90 ? 15.837 15.337 3.308 1.00 74.88 90 SER A O 1
ATOM 720 N N . SER A 1 91 ? 17.384 14.489 1.926 1.00 76.69 91 SER A N 1
ATOM 721 C CA . SER A 1 91 ? 16.423 13.764 1.078 1.00 76.69 91 SER A CA 1
ATOM 722 C C . SER A 1 91 ? 15.706 12.653 1.851 1.00 76.69 91 SER A C 1
ATOM 724 O O . SER A 1 91 ? 14.504 12.464 1.685 1.00 76.69 91 SER A O 1
ATOM 726 N N . ARG A 1 92 ? 16.419 11.938 2.732 1.00 78.12 92 ARG A N 1
ATOM 727 C CA . ARG A 1 92 ? 15.831 10.877 3.569 1.00 78.12 92 ARG A CA 1
ATOM 728 C C . ARG A 1 92 ? 14.833 11.438 4.575 1.00 78.12 92 ARG A C 1
ATOM 730 O O . ARG A 1 92 ? 13.746 10.887 4.705 1.00 78.12 92 ARG A O 1
ATOM 737 N N . ILE A 1 93 ? 15.184 12.539 5.244 1.00 83.81 93 ILE A N 1
ATOM 738 C CA . ILE A 1 93 ? 14.276 13.231 6.170 1.00 83.81 93 ILE A CA 1
ATOM 739 C C . ILE A 1 93 ? 13.048 13.746 5.416 1.00 83.81 93 ILE A C 1
ATOM 741 O O . ILE A 1 93 ? 11.931 13.530 5.874 1.00 83.81 93 ILE A O 1
ATOM 745 N N . GLY A 1 94 ? 13.231 14.356 4.241 1.00 83.94 94 GLY A N 1
ATOM 746 C CA . GLY A 1 94 ? 12.120 14.835 3.417 1.00 83.94 94 GLY A CA 1
ATOM 747 C C . GLY A 1 94 ? 11.140 13.721 3.041 1.00 83.94 94 GLY A C 1
ATOM 748 O O . GLY A 1 94 ? 9.938 13.866 3.242 1.00 83.94 94 GLY A O 1
ATOM 749 N N . ILE A 1 95 ? 11.648 12.576 2.571 1.00 83.31 95 ILE A N 1
ATOM 750 C CA . ILE A 1 95 ? 10.821 11.407 2.227 1.00 83.31 95 ILE A CA 1
ATOM 751 C C . ILE A 1 95 ? 10.132 10.824 3.470 1.00 83.31 95 ILE A C 1
ATOM 753 O O . ILE A 1 95 ? 8.971 10.425 3.392 1.00 83.31 95 ILE A O 1
ATOM 757 N N . ALA A 1 96 ? 10.810 10.788 4.620 1.00 85.00 96 ALA A N 1
ATOM 758 C CA . ALA A 1 96 ? 1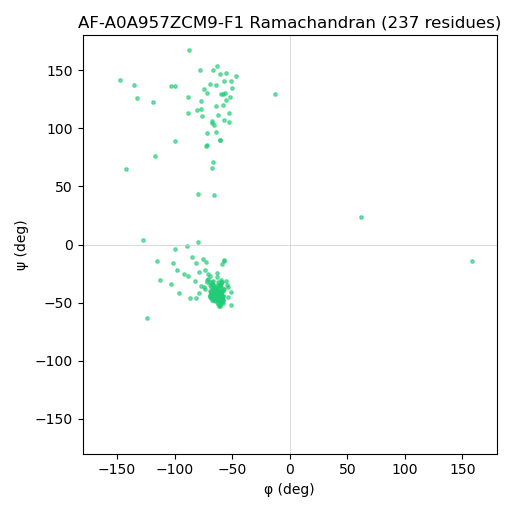0.223 10.305 5.869 1.00 85.00 96 ALA A CA 1
ATOM 759 C C . ALA A 1 96 ? 9.085 11.213 6.365 1.00 85.00 96 ALA A C 1
ATOM 761 O O . ALA A 1 96 ? 8.022 10.713 6.729 1.00 85.00 96 ALA A O 1
ATOM 762 N N . LEU A 1 97 ? 9.271 12.537 6.320 1.00 88.62 97 LEU A N 1
ATOM 763 C CA . LEU A 1 97 ? 8.234 13.512 6.672 1.00 88.62 97 LEU A CA 1
ATOM 764 C C . LEU A 1 97 ? 7.027 13.413 5.736 1.00 88.62 97 LEU A C 1
ATOM 766 O O . LEU A 1 97 ? 5.888 13.444 6.193 1.00 88.62 97 LEU A O 1
ATOM 770 N N . LEU A 1 98 ? 7.263 13.234 4.436 1.00 88.62 98 LEU A N 1
ATOM 771 C CA . LEU A 1 98 ? 6.185 13.048 3.466 1.00 88.62 98 LEU A CA 1
ATOM 772 C C . LEU A 1 98 ? 5.423 11.739 3.729 1.00 88.62 98 LEU A C 1
ATOM 774 O O . LEU A 1 98 ? 4.195 11.728 3.705 1.00 88.62 98 LEU A O 1
ATOM 778 N N . GLY A 1 99 ? 6.133 10.667 4.087 1.00 86.69 99 GLY A N 1
ATOM 779 C CA . GLY A 1 99 ? 5.521 9.413 4.527 1.00 86.69 99 GLY A CA 1
ATOM 780 C C . GLY A 1 99 ? 4.644 9.579 5.765 1.00 86.69 99 GLY A C 1
ATOM 781 O O . GLY A 1 99 ? 3.530 9.063 5.793 1.00 86.69 99 GLY A O 1
ATOM 782 N N . LEU A 1 100 ? 5.093 10.360 6.753 1.00 90.38 100 LEU A N 1
ATOM 783 C CA . LEU A 1 100 ? 4.295 10.684 7.939 1.00 90.38 100 LEU A CA 1
ATOM 784 C C . LEU A 1 100 ? 3.000 11.419 7.563 1.00 90.38 100 LEU A C 1
ATOM 786 O O . LEU A 1 100 ? 1.929 11.062 8.050 1.00 90.38 100 LEU A O 1
ATOM 790 N N . ILE A 1 101 ? 3.080 12.401 6.660 1.00 91.81 101 ILE A N 1
ATOM 791 C CA . ILE A 1 101 ? 1.905 13.129 6.157 1.00 91.81 101 ILE A CA 1
ATOM 792 C C . ILE A 1 101 ? 0.933 12.170 5.462 1.00 91.81 101 ILE A C 1
ATOM 794 O O . ILE A 1 101 ? -0.271 12.246 5.695 1.00 91.81 101 ILE A O 1
ATOM 798 N N . VAL A 1 102 ? 1.435 11.240 4.644 1.00 90.94 102 VAL A N 1
ATOM 799 C CA . VAL A 1 102 ? 0.602 10.234 3.964 1.00 90.94 102 VAL A CA 1
ATOM 800 C C . VAL A 1 102 ? -0.071 9.302 4.968 1.00 90.94 102 VAL A C 1
ATOM 802 O O . VAL A 1 102 ? -1.261 9.033 4.827 1.00 90.94 102 VAL A O 1
ATOM 805 N N . ILE A 1 103 ? 0.641 8.852 6.003 1.00 90.88 103 ILE A N 1
ATOM 806 C CA . ILE A 1 103 ? 0.064 8.025 7.072 1.00 90.88 103 ILE A CA 1
ATOM 807 C C . ILE A 1 103 ? -1.066 8.780 7.780 1.00 90.88 103 ILE A C 1
ATOM 809 O O . ILE A 1 103 ? -2.166 8.246 7.906 1.00 90.88 103 ILE A O 1
ATOM 813 N N . LEU A 1 104 ? -0.834 10.033 8.180 1.00 92.19 104 LEU A N 1
ATOM 814 C CA . LEU A 1 104 ? -1.854 10.872 8.818 1.00 92.19 104 LEU A CA 1
ATOM 815 C C . LEU A 1 104 ? -3.069 11.090 7.910 1.00 92.19 104 LEU A C 1
ATOM 817 O O . LEU A 1 104 ? -4.207 10.985 8.364 1.00 92.19 104 LEU A O 1
ATOM 821 N N . LEU A 1 105 ? -2.841 11.339 6.620 1.00 91.62 105 LEU A N 1
ATOM 822 C CA . LEU A 1 105 ? -3.905 11.515 5.637 1.00 91.62 105 LEU A CA 1
ATOM 823 C C . LEU A 1 105 ? -4.737 10.239 5.465 1.00 91.62 105 LEU A C 1
ATOM 825 O O . LEU A 1 105 ? -5.961 10.313 5.392 1.00 91.62 105 LEU A O 1
ATOM 829 N N . VAL A 1 106 ? -4.090 9.072 5.410 1.00 89.88 106 VAL A N 1
ATOM 830 C CA . VAL A 1 106 ? -4.766 7.772 5.305 1.00 89.88 106 VAL A CA 1
ATOM 831 C C . VAL A 1 106 ? -5.590 7.481 6.557 1.00 89.88 106 VAL A C 1
ATOM 833 O O . VAL A 1 106 ? -6.740 7.061 6.431 1.00 89.88 106 VAL A O 1
ATOM 836 N N . LEU A 1 107 ? -5.045 7.751 7.746 1.00 89.56 107 LEU A N 1
ATOM 837 C CA . LEU A 1 107 ? -5.767 7.607 9.013 1.00 89.56 107 LEU A CA 1
ATOM 838 C C . LEU A 1 107 ? -6.998 8.507 9.058 1.00 89.56 107 LEU A C 1
ATOM 840 O O . LEU A 1 107 ? -8.094 8.034 9.362 1.00 89.56 107 LEU A O 1
ATOM 844 N N . TRP A 1 108 ? -6.839 9.780 8.691 1.00 91.19 108 TRP A N 1
ATOM 845 C CA . TRP A 1 108 ? -7.962 10.704 8.592 1.00 91.19 108 TRP A CA 1
ATOM 846 C C . TRP A 1 108 ? -9.011 10.186 7.607 1.00 91.19 108 TRP A C 1
ATOM 848 O O . TRP A 1 108 ? -10.190 10.115 7.944 1.00 91.19 108 TRP A O 1
ATOM 858 N N . LEU A 1 109 ? -8.591 9.761 6.414 1.00 89.56 109 LEU A N 1
ATOM 859 C CA . LEU A 1 109 ? -9.508 9.336 5.366 1.00 89.56 109 LEU A CA 1
ATOM 860 C C . LEU A 1 109 ? -10.320 8.089 5.747 1.00 89.56 109 LEU A C 1
ATOM 862 O O . LEU A 1 109 ? -11.488 7.998 5.371 1.00 89.56 109 LEU A O 1
ATOM 866 N N . GLN A 1 110 ? -9.699 7.140 6.453 1.00 87.75 110 GLN A N 1
ATOM 867 C CA . GLN A 1 110 ? -10.327 5.872 6.832 1.00 87.75 110 GLN A CA 1
ATOM 868 C C . GLN A 1 110 ? -11.207 5.984 8.072 1.00 87.75 110 GLN A C 1
ATOM 870 O O . GLN A 1 110 ? -12.320 5.469 8.071 1.00 87.75 110 GLN A O 1
ATOM 875 N N . LEU A 1 111 ? -10.716 6.637 9.124 1.00 85.81 111 LEU A N 1
ATOM 876 C CA . LEU A 1 111 ? -11.351 6.574 10.443 1.00 85.81 111 LEU A CA 1
ATOM 877 C C . LEU A 1 111 ? -12.146 7.834 10.783 1.00 85.81 111 LEU A C 1
ATOM 879 O O . LEU A 1 111 ? -13.181 7.753 11.436 1.00 85.81 111 LEU A O 1
ATOM 883 N N . TYR A 1 112 ? -11.687 9.002 10.328 1.00 86.06 112 TYR A N 1
ATOM 884 C CA . TYR A 1 112 ? -12.176 10.288 10.837 1.00 86.06 112 TYR A CA 1
ATOM 885 C C . TYR A 1 112 ? -12.914 11.135 9.798 1.00 86.06 112 TYR A C 1
ATOM 887 O O . TYR A 1 112 ? -13.624 12.063 10.178 1.00 86.06 112 TYR A O 1
ATOM 895 N N . ARG A 1 113 ?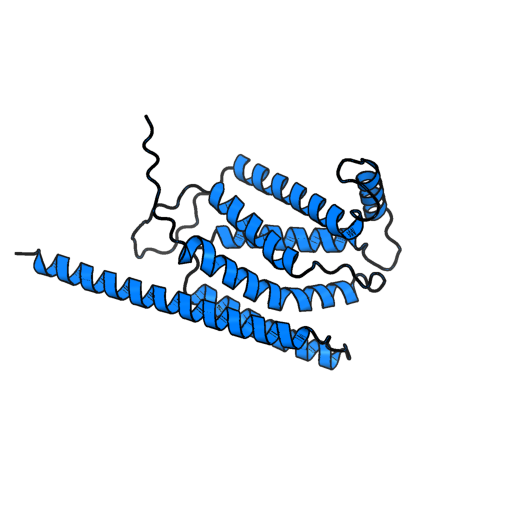 -12.813 10.814 8.501 1.00 86.69 113 ARG A N 1
ATOM 896 C CA . ARG A 1 113 ? -13.403 11.588 7.394 1.00 86.69 113 ARG A CA 1
ATOM 897 C C . ARG A 1 113 ? -14.900 11.836 7.565 1.00 86.69 113 ARG A C 1
ATOM 899 O O . ARG A 1 113 ? -15.391 12.885 7.161 1.00 86.69 113 ARG A O 1
ATOM 906 N N . SER A 1 114 ? -15.627 10.862 8.105 1.00 85.00 114 SER A N 1
ATOM 907 C CA . SER A 1 114 ? -17.076 10.956 8.304 1.00 85.00 114 SER A CA 1
ATOM 908 C C . SER A 1 114 ? -17.470 11.889 9.452 1.00 85.00 114 SER A C 1
ATOM 910 O O . SER A 1 114 ? -18.596 12.374 9.462 1.00 85.00 114 SER A O 1
ATOM 912 N N . GLN A 1 115 ? -16.563 12.149 10.398 1.00 86.31 115 GLN A N 1
ATOM 913 C CA . GLN A 1 115 ? -16.851 12.864 11.645 1.00 86.31 115 GLN A CA 1
ATOM 914 C C . GLN A 1 115 ? -16.163 14.234 11.718 1.00 86.31 115 GLN A C 1
ATOM 916 O O . GLN A 1 115 ? -16.691 15.162 12.326 1.00 86.31 115 GLN A O 1
ATOM 921 N N . PHE A 1 116 ? -14.999 14.390 11.082 1.00 87.56 116 PHE A N 1
ATOM 922 C CA . PHE A 1 116 ? -14.163 15.580 11.205 1.00 87.56 116 PHE A CA 1
ATOM 923 C C . PHE A 1 116 ? -13.630 16.056 9.852 1.00 87.56 116 PHE A C 1
ATOM 925 O O . PHE A 1 116 ? -13.116 15.279 9.045 1.00 87.56 116 PHE A O 1
ATOM 932 N N . GLY A 1 117 ? -13.660 17.372 9.631 1.00 87.75 117 GLY A N 1
ATOM 933 C CA . GLY A 1 117 ? -12.923 18.000 8.533 1.00 87.75 117 GLY A CA 1
ATOM 934 C C . GLY A 1 117 ? -11.407 17.891 8.736 1.00 87.75 117 GLY A C 1
ATOM 935 O O . GLY A 1 117 ? -10.928 17.888 9.867 1.00 87.75 117 GLY A O 1
ATOM 936 N N . LEU A 1 118 ? -10.642 17.844 7.643 1.00 86.06 118 LEU A N 1
ATOM 937 C CA . LEU A 1 118 ? -9.188 17.619 7.676 1.00 86.06 118 LEU A CA 1
ATOM 938 C C . LEU A 1 118 ? -8.415 18.682 8.478 1.00 86.06 118 LEU A C 1
ATOM 940 O O . LEU A 1 118 ? -7.415 18.369 9.115 1.00 86.06 118 LEU A O 1
ATOM 944 N N . LEU A 1 119 ? -8.896 19.927 8.488 1.00 87.31 119 LEU A N 1
ATOM 945 C CA . LEU A 1 119 ? -8.278 21.040 9.221 1.00 87.31 119 LEU A CA 1
ATOM 946 C C . LEU A 1 119 ? -8.790 21.192 10.663 1.00 87.31 119 LEU A C 1
ATOM 948 O O . LEU A 1 119 ? -8.344 22.085 11.379 1.00 87.31 119 LEU A O 1
ATOM 952 N N . ASN A 1 120 ? -9.731 20.354 11.103 1.00 88.38 120 ASN A N 1
ATOM 953 C CA . ASN A 1 120 ? -10.240 20.422 12.466 1.00 88.38 120 ASN A CA 1
ATOM 954 C C . ASN A 1 120 ? -9.268 19.718 13.425 1.00 88.38 120 ASN A C 1
ATOM 956 O O . ASN A 1 120 ? -9.120 18.505 13.362 1.00 88.38 120 ASN A O 1
ATOM 960 N N . GLY A 1 121 ? -8.650 20.442 14.361 1.00 88.62 121 GLY A N 1
ATOM 961 C CA . GLY A 1 121 ? -7.722 19.848 15.336 1.00 88.62 121 GLY A CA 1
ATOM 962 C C . GLY A 1 121 ? -8.326 18.741 16.217 1.00 88.62 121 GLY A C 1
ATOM 963 O O . GLY A 1 121 ? -7.582 17.945 16.786 1.00 88.62 121 GLY A O 1
ATOM 964 N N . ALA A 1 122 ? -9.658 18.637 16.298 1.00 89.88 122 ALA A N 1
ATOM 965 C CA . ALA A 1 122 ? -10.345 17.622 17.094 1.00 89.88 122 ALA A CA 1
ATOM 966 C C . ALA A 1 122 ? -10.039 16.179 16.657 1.00 89.88 122 ALA A C 1
ATOM 968 O O . ALA A 1 122 ? -9.940 15.304 17.514 1.00 89.88 122 ALA A O 1
ATOM 969 N N . TRP A 1 123 ? -9.824 15.913 15.360 1.00 91.19 123 TRP A N 1
ATOM 970 C CA . TRP A 1 123 ? -9.470 14.552 14.928 1.00 91.19 123 TRP A CA 1
ATOM 971 C C . TRP A 1 123 ? -8.052 14.166 15.358 1.00 91.19 123 TRP A C 1
ATOM 973 O O . TRP A 1 123 ? -7.803 12.996 15.627 1.00 91.19 123 TRP A O 1
ATOM 983 N N . LEU A 1 124 ? -7.136 15.136 15.480 1.00 89.44 124 LEU A N 1
ATOM 984 C CA . LEU A 1 124 ? -5.791 14.900 16.010 1.00 89.44 124 LEU A CA 1
ATOM 985 C C . LEU A 1 124 ? -5.844 14.529 17.495 1.00 89.44 124 LEU A C 1
ATOM 987 O O . LEU A 1 124 ? -5.125 13.632 17.926 1.00 89.44 124 LEU A O 1
ATOM 991 N N . ALA A 1 125 ? -6.715 15.193 18.259 1.00 89.12 125 ALA A N 1
ATOM 992 C CA . ALA A 1 125 ? -6.953 14.857 19.659 1.00 89.12 125 ALA A CA 1
ATOM 993 C C . ALA A 1 125 ? -7.580 13.461 19.801 1.00 89.12 125 ALA A C 1
ATOM 995 O O . ALA A 1 125 ? -7.102 12.668 20.603 1.00 89.12 125 ALA A O 1
ATOM 996 N N . ALA A 1 126 ? -8.577 13.129 18.973 1.00 86.44 126 ALA A N 1
ATOM 997 C CA . ALA A 1 126 ? -9.198 11.803 18.951 1.00 86.44 126 ALA A CA 1
ATOM 998 C C . ALA A 1 126 ? -8.221 10.696 18.518 1.00 86.44 126 ALA A C 1
ATOM 1000 O O . ALA A 1 126 ? -8.269 9.583 19.037 1.00 86.44 126 ALA A O 1
ATOM 1001 N N . LEU A 1 127 ? -7.314 10.996 17.583 1.00 87.94 127 LEU A N 1
ATOM 1002 C CA . LEU A 1 127 ? -6.227 10.097 17.208 1.00 87.94 127 LEU A CA 1
ATOM 1003 C C . LEU A 1 127 ? -5.262 9.897 18.381 1.00 87.94 127 LEU A C 1
ATOM 1005 O O . LEU A 1 127 ? -4.928 8.763 18.701 1.00 87.94 127 LEU A O 1
ATOM 1009 N N . GLY A 1 128 ? -4.839 10.979 19.039 1.00 88.00 128 GLY A N 1
ATOM 1010 C CA . GLY A 1 128 ? -3.978 10.908 20.220 1.00 88.00 128 GLY A CA 1
ATOM 1011 C C . GLY A 1 128 ? -4.600 10.079 21.343 1.00 88.00 128 GLY A C 1
ATOM 1012 O O . GLY A 1 128 ? -3.932 9.217 21.905 1.00 88.00 128 GLY A O 1
ATOM 1013 N N . ASP A 1 129 ? -5.890 10.278 21.606 1.00 87.75 129 ASP A N 1
ATOM 1014 C CA . ASP A 1 129 ? -6.644 9.511 22.596 1.00 87.75 129 ASP A CA 1
ATOM 1015 C C . ASP A 1 129 ? -6.684 8.014 22.253 1.00 87.75 129 ASP A C 1
ATOM 1017 O O . ASP A 1 129 ? -6.329 7.180 23.085 1.00 87.75 129 ASP A O 1
ATOM 1021 N N . ALA A 1 130 ? -6.977 7.672 20.992 1.00 84.06 130 ALA A N 1
ATOM 1022 C CA . ALA A 1 130 ? -6.965 6.292 20.503 1.00 84.06 130 ALA A CA 1
ATOM 1023 C C . ALA A 1 130 ? -5.572 5.632 20.557 1.00 84.06 130 ALA A C 1
ATOM 1025 O O . ALA A 1 130 ? -5.471 4.412 20.679 1.00 84.06 130 ALA A O 1
ATOM 1026 N N . LEU A 1 131 ? -4.490 6.414 20.460 1.00 85.31 131 LEU A N 1
ATOM 1027 C CA . LEU A 1 131 ? -3.123 5.905 20.601 1.00 85.31 131 LEU A CA 1
ATOM 1028 C C . LEU A 1 131 ? -2.705 5.683 22.058 1.00 85.31 131 LEU A C 1
ATOM 1030 O O . LEU A 1 131 ? -1.793 4.889 22.282 1.00 85.31 131 LEU A O 1
ATOM 1034 N N . ILE A 1 132 ? -3.320 6.365 23.024 1.00 86.56 132 ILE A N 1
ATOM 1035 C CA . ILE A 1 132 ? -2.953 6.284 24.446 1.00 86.56 132 ILE A CA 1
ATOM 1036 C C . ILE A 1 132 ? -3.844 5.280 25.185 1.00 86.56 132 ILE A C 1
ATOM 1038 O O . ILE A 1 132 ? -3.350 4.490 25.989 1.00 86.56 132 ILE A O 1
ATOM 1042 N N . HIS A 1 133 ? -5.145 5.273 24.897 1.00 82.06 133 HIS A N 1
ATOM 1043 C CA . HIS A 1 133 ? -6.129 4.450 25.594 1.00 82.06 133 HIS A CA 1
ATOM 1044 C C . HIS A 1 133 ? -6.463 3.194 24.790 1.00 82.06 133 HIS A C 1
ATOM 1046 O O . HIS A 1 133 ? -7.392 3.167 23.983 1.00 82.06 133 HIS A O 1
ATOM 1052 N N . TRP A 1 134 ? -5.694 2.128 25.015 1.00 79.25 134 TRP A N 1
ATOM 1053 C CA . TRP A 1 134 ? -5.958 0.827 24.400 1.00 79.25 134 TRP A CA 1
ATOM 1054 C C . TRP A 1 134 ? -6.909 0.038 25.301 1.00 79.25 134 TRP A C 1
ATOM 1056 O O . TRP A 1 134 ? -6.650 -0.123 26.494 1.00 79.25 134 TRP A O 1
ATOM 1066 N N . HIS A 1 135 ? -8.013 -0.460 24.743 1.00 67.38 135 HIS A N 1
ATOM 1067 C CA . HIS A 1 135 ? -8.819 -1.462 25.440 1.00 67.38 135 HIS A CA 1
ATOM 1068 C C . HIS A 1 135 ? -8.031 -2.778 25.500 1.00 67.38 135 HIS A C 1
ATOM 1070 O O . HIS A 1 135 ? -7.377 -3.154 24.530 1.00 67.38 135 HIS A O 1
ATOM 1076 N N . SER A 1 136 ? -8.080 -3.453 26.650 1.00 65.38 136 SER A N 1
ATOM 1077 C CA . SER A 1 136 ? -7.114 -4.465 27.110 1.00 65.38 136 SER A CA 1
ATOM 1078 C C . SER A 1 136 ? -6.870 -5.673 26.198 1.00 65.38 136 SER A C 1
ATOM 1080 O O . SER A 1 136 ? -5.873 -6.357 26.402 1.00 65.38 136 SER A O 1
ATOM 1082 N N . ASP A 1 137 ? -7.705 -5.915 25.183 1.00 67.75 137 ASP A N 1
ATOM 1083 C CA . ASP A 1 137 ? -7.670 -7.154 24.393 1.00 67.75 137 ASP A CA 1
ATOM 1084 C C . ASP A 1 137 ? -7.590 -6.951 22.866 1.00 67.75 137 ASP A C 1
ATOM 1086 O O . ASP A 1 137 ? -7.617 -7.930 22.118 1.00 67.75 137 ASP A O 1
ATOM 1090 N N . ALA A 1 138 ? -7.485 -5.714 22.362 1.00 75.38 138 ALA A N 1
ATOM 1091 C CA . ALA A 1 138 ? -7.415 -5.469 20.917 1.00 75.38 138 ALA A CA 1
ATOM 1092 C C . ALA A 1 138 ? -6.559 -4.252 20.552 1.00 75.38 138 ALA A C 1
ATOM 1094 O O . ALA A 1 138 ? -6.611 -3.208 21.202 1.00 75.38 138 ALA A O 1
ATOM 1095 N N . ILE A 1 139 ? -5.803 -4.370 19.457 1.00 82.75 139 ILE A N 1
ATOM 1096 C CA . ILE A 1 139 ? -5.054 -3.238 18.907 1.00 82.75 139 ILE A CA 1
ATOM 1097 C C . ILE A 1 139 ? -6.038 -2.255 18.256 1.00 82.75 139 ILE A C 1
ATOM 1099 O O . ILE A 1 139 ? -6.835 -2.681 17.416 1.00 82.75 139 ILE A O 1
ATOM 1103 N N . PRO A 1 140 ? -5.965 -0.944 18.565 1.00 84.81 140 PRO A N 1
ATOM 1104 C CA . PRO A 1 140 ? -6.809 0.056 17.920 1.00 84.81 140 PRO A CA 1
ATOM 1105 C C . PRO A 1 140 ? -6.639 0.052 16.398 1.00 84.81 140 PRO A C 1
ATOM 1107 O O . PRO A 1 140 ? -5.512 -0.022 15.889 1.00 84.81 140 PRO A O 1
ATOM 1110 N N . GLY A 1 141 ? -7.735 0.230 15.654 1.00 83.06 141 GLY A N 1
ATOM 1111 C CA . GLY A 1 141 ? -7.689 0.272 14.190 1.00 83.06 141 GLY A CA 1
ATOM 1112 C C . GLY A 1 141 ? -6.702 1.313 13.639 1.00 83.06 141 GLY A C 1
ATOM 1113 O O . GLY A 1 141 ? -6.004 1.056 12.657 1.00 83.06 141 GLY A O 1
ATOM 1114 N N . ALA A 1 142 ? -6.556 2.453 14.325 1.00 85.81 142 ALA A N 1
ATOM 1115 C CA . ALA A 1 142 ? -5.591 3.497 13.976 1.00 85.81 142 ALA A CA 1
ATOM 1116 C C . ALA A 1 142 ? -4.134 3.004 13.995 1.00 85.81 142 ALA A C 1
ATOM 1118 O O . ALA A 1 142 ? -3.355 3.338 13.101 1.00 85.81 142 ALA A O 1
ATOM 1119 N N . VAL A 1 143 ? -3.764 2.168 14.968 1.00 87.06 143 VAL A N 1
ATOM 1120 C CA . VAL A 1 143 ? -2.407 1.615 15.071 1.00 87.06 143 VAL A CA 1
ATOM 1121 C C . VAL A 1 143 ? -2.153 0.630 13.930 1.00 87.06 143 VAL A C 1
ATOM 1123 O O . VAL A 1 143 ? -1.127 0.728 13.255 1.00 87.06 143 VAL A O 1
ATOM 1126 N N . LEU A 1 144 ? -3.106 -0.265 13.644 1.00 87.44 144 LEU A N 1
ATOM 1127 C CA . LEU A 1 144 ? -2.980 -1.223 12.539 1.00 87.44 144 LEU A CA 1
ATOM 1128 C C . LEU A 1 144 ? -2.892 -0.534 11.172 1.00 87.44 144 LEU A C 1
ATOM 1130 O O . LEU A 1 144 ? -1.982 -0.835 10.398 1.00 87.44 144 LEU A O 1
ATOM 1134 N N . ILE A 1 145 ? -3.777 0.427 10.880 1.00 88.00 145 ILE A N 1
ATOM 1135 C CA . ILE A 1 145 ? -3.721 1.204 9.628 1.00 88.00 145 ILE A CA 1
ATOM 1136 C C . ILE A 1 145 ? -2.399 1.961 9.536 1.00 88.00 145 ILE A C 1
ATOM 1138 O O . ILE A 1 145 ? -1.794 1.990 8.463 1.00 88.00 145 ILE A O 1
ATOM 1142 N N . GLY A 1 146 ? -1.935 2.551 10.641 1.00 88.69 146 GLY A N 1
ATOM 1143 C CA . GLY A 1 146 ? -0.654 3.247 10.702 1.00 88.69 146 GLY A CA 1
ATOM 1144 C C . GLY A 1 146 ? 0.509 2.336 10.314 1.00 88.69 146 GLY A C 1
ATOM 1145 O O . GLY A 1 146 ? 1.277 2.673 9.411 1.00 88.69 146 GLY A O 1
ATOM 1146 N N . ILE A 1 147 ? 0.594 1.148 10.922 1.00 90.00 147 ILE A N 1
ATOM 1147 C CA . ILE A 1 147 ? 1.636 0.149 10.637 1.00 90.00 147 ILE A CA 1
ATOM 1148 C C . ILE A 1 147 ? 1.554 -0.337 9.189 1.00 90.00 147 ILE A C 1
ATOM 1150 O O . ILE A 1 147 ? 2.568 -0.362 8.491 1.00 90.00 147 ILE A O 1
ATOM 1154 N N . PHE A 1 148 ? 0.364 -0.693 8.704 1.00 90.44 148 PHE A N 1
ATOM 1155 C CA . PHE A 1 148 ? 0.190 -1.162 7.330 1.00 90.44 148 PHE A CA 1
ATOM 1156 C C . PHE A 1 148 ? 0.551 -0.079 6.312 1.00 90.44 148 PHE A C 1
ATOM 1158 O O . PHE A 1 148 ? 1.242 -0.356 5.334 1.00 90.44 148 PHE A O 1
ATOM 1165 N N . THR A 1 149 ? 0.156 1.168 6.557 1.00 88.50 149 THR A N 1
ATOM 1166 C CA . THR A 1 149 ? 0.490 2.293 5.674 1.00 88.50 149 THR A CA 1
ATOM 1167 C C . THR A 1 149 ? 1.989 2.579 5.689 1.00 88.50 149 THR A C 1
ATOM 1169 O O . THR A 1 149 ? 2.581 2.766 4.627 1.00 88.50 149 THR A O 1
ATOM 1172 N N . ALA A 1 150 ? 2.632 2.540 6.861 1.00 89.69 150 ALA A N 1
ATOM 1173 C CA . ALA A 1 150 ? 4.081 2.679 6.986 1.00 89.69 150 ALA A CA 1
ATOM 1174 C C . ALA A 1 150 ? 4.828 1.563 6.240 1.00 89.69 150 ALA A C 1
ATOM 1176 O O . ALA A 1 150 ? 5.782 1.838 5.510 1.00 89.69 150 ALA A O 1
ATOM 1177 N N . PHE A 1 151 ? 4.365 0.316 6.361 1.00 89.94 151 PHE A N 1
ATOM 1178 C CA . PHE A 1 151 ? 4.898 -0.822 5.615 1.00 8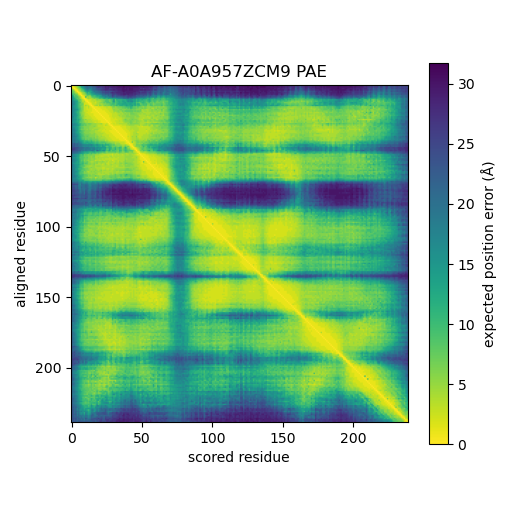9.94 151 PHE A CA 1
ATOM 1179 C C . PHE A 1 151 ? 4.799 -0.605 4.098 1.00 89.94 151 PHE A C 1
ATOM 1181 O O . PHE A 1 151 ? 5.800 -0.740 3.394 1.00 89.94 151 PHE A O 1
ATOM 1188 N N . LEU A 1 152 ? 3.626 -0.211 3.588 1.00 87.69 152 LEU A N 1
ATOM 1189 C CA . LEU A 1 152 ? 3.417 0.068 2.160 1.00 87.69 152 LEU A CA 1
ATOM 1190 C C . LEU A 1 152 ? 4.301 1.216 1.663 1.00 87.69 152 LEU A C 1
ATOM 1192 O O . LEU A 1 152 ? 4.873 1.135 0.575 1.00 87.69 152 LEU A O 1
ATOM 1196 N N . TRP A 1 153 ? 4.443 2.265 2.474 1.00 88.94 153 TRP A N 1
ATOM 1197 C CA . TRP A 1 153 ? 5.295 3.412 2.178 1.00 88.94 153 TRP A CA 1
ATOM 1198 C C . TRP A 1 153 ? 6.764 3.010 2.047 1.00 88.94 153 TRP A C 1
ATOM 1200 O O . TRP A 1 153 ? 7.397 3.281 1.023 1.00 88.94 153 TRP A O 1
ATOM 1210 N N . LEU A 1 154 ? 7.296 2.319 3.060 1.00 85.25 154 LEU A N 1
ATOM 1211 C CA . LEU A 1 154 ? 8.662 1.795 3.067 1.00 85.25 154 LEU A CA 1
ATOM 1212 C C . LEU A 1 154 ? 8.895 0.852 1.891 1.00 85.25 154 LEU A C 1
ATOM 1214 O O . LEU A 1 154 ? 9.954 0.883 1.267 1.00 85.25 154 LEU A O 1
ATOM 1218 N N . ARG A 1 155 ? 7.897 0.035 1.551 1.00 83.62 155 ARG A N 1
ATOM 1219 C CA . ARG A 1 155 ? 8.018 -0.901 0.442 1.00 83.62 155 ARG A CA 1
ATOM 1220 C C . ARG A 1 155 ? 8.102 -0.199 -0.911 1.00 83.62 155 ARG A C 1
ATOM 1222 O O . ARG A 1 155 ? 8.963 -0.570 -1.701 1.00 83.62 155 ARG A O 1
ATOM 1229 N N . GLY A 1 156 ? 7.298 0.838 -1.146 1.00 80.31 156 GLY A N 1
ATOM 1230 C CA . GLY A 1 156 ? 7.418 1.665 -2.353 1.00 80.31 156 GLY A CA 1
ATOM 1231 C C . GLY A 1 156 ? 8.783 2.356 -2.470 1.00 80.31 156 GLY A C 1
ATOM 1232 O O . GLY A 1 156 ? 9.342 2.443 -3.562 1.00 80.31 156 GLY A O 1
ATOM 1233 N N . LEU A 1 157 ? 9.376 2.757 -1.338 1.00 80.06 157 LEU A N 1
ATOM 1234 C CA . LEU A 1 157 ? 10.718 3.342 -1.296 1.00 80.06 157 LEU A CA 1
ATOM 1235 C C . LEU A 1 157 ? 11.807 2.313 -1.644 1.00 80.06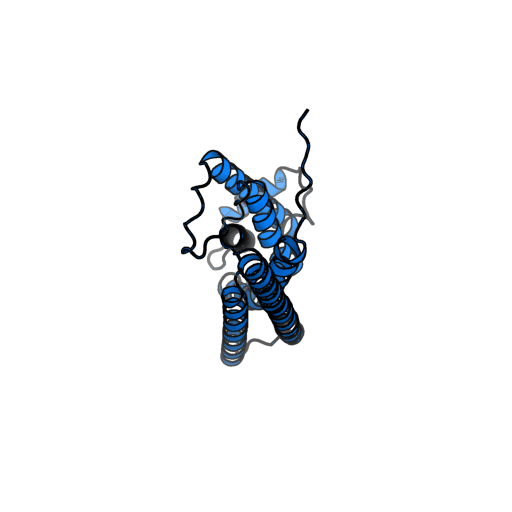 157 LEU A C 1
ATOM 1237 O O . LEU A 1 157 ? 12.749 2.632 -2.368 1.00 80.06 157 LEU A O 1
ATOM 1241 N N . LEU A 1 158 ? 11.670 1.074 -1.160 1.00 76.81 158 LEU A N 1
ATOM 1242 C CA . LEU A 1 158 ? 12.559 -0.037 -1.519 1.00 76.81 158 LEU A CA 1
ATOM 1243 C C . LEU A 1 158 ? 12.446 -0.408 -3.001 1.00 76.81 158 LEU A C 1
ATOM 1245 O O . LEU A 1 158 ? 13.448 -0.715 -3.635 1.00 76.81 158 LEU A O 1
ATOM 1249 N N . ASP A 1 159 ? 11.247 -0.360 -3.575 1.00 72.06 159 ASP A N 1
ATOM 1250 C CA . ASP A 1 159 ? 11.068 -0.638 -5.003 1.00 72.06 159 ASP A CA 1
ATOM 1251 C C . ASP A 1 159 ? 11.673 0.450 -5.894 1.00 72.06 159 ASP A C 1
ATOM 1253 O O . ASP A 1 159 ? 12.063 0.184 -7.029 1.00 72.06 159 ASP A O 1
ATOM 1257 N N . ALA A 1 160 ? 11.770 1.682 -5.394 1.00 69.69 160 ALA A N 1
ATOM 1258 C CA . ALA A 1 160 ? 12.413 2.765 -6.121 1.00 69.69 160 ALA A CA 1
ATOM 1259 C C . ALA A 1 160 ? 13.938 2.607 -6.217 1.00 69.69 160 ALA A C 1
ATOM 1261 O O . ALA A 1 160 ? 14.533 3.141 -7.153 1.00 69.69 160 ALA A O 1
ATOM 1262 N N . SER A 1 161 ? 14.572 1.884 -5.285 1.00 65.69 161 SER A N 1
ATOM 1263 C CA . SER A 1 161 ? 16.028 1.693 -5.276 1.00 65.69 161 SER A CA 1
ATOM 1264 C C . SER A 1 161 ? 16.511 0.543 -6.165 1.00 65.69 161 SER A C 1
ATOM 1266 O O . SER A 1 161 ? 17.711 0.441 -6.418 1.00 65.69 161 SER A O 1
ATOM 1268 N N . MET A 1 162 ? 15.608 -0.301 -6.677 1.00 63.19 162 MET A N 1
ATOM 1269 C CA . MET A 1 162 ? 15.950 -1.422 -7.557 1.00 63.19 162 MET A CA 1
ATOM 1270 C C . MET A 1 162 ? 15.617 -1.107 -9.022 1.00 63.19 162 MET A C 1
ATOM 1272 O O . MET A 1 162 ? 14.538 -0.607 -9.346 1.00 63.19 162 MET A O 1
ATOM 1276 N N . ARG A 1 163 ? 16.530 -1.443 -9.944 1.00 64.19 163 ARG A N 1
ATOM 1277 C CA . ARG A 1 163 ? 16.190 -1.537 -11.373 1.00 64.19 163 ARG A CA 1
ATOM 1278 C C . ARG A 1 163 ? 15.443 -2.851 -11.580 1.00 64.19 163 ARG A C 1
ATOM 1280 O O . ARG A 1 163 ? 16.028 -3.900 -11.370 1.00 64.19 163 ARG A O 1
ATOM 1287 N N . MET A 1 164 ? 14.180 -2.780 -11.995 1.00 65.81 164 MET A N 1
ATOM 1288 C CA . MET A 1 164 ? 13.347 -3.966 -12.214 1.00 65.81 164 MET A CA 1
ATOM 1289 C C . MET A 1 164 ? 13.866 -4.777 -13.410 1.00 65.81 164 MET A C 1
ATOM 1291 O O . MET A 1 164 ? 13.705 -4.361 -14.564 1.00 65.81 164 MET A O 1
ATOM 1295 N N . ALA A 1 165 ? 14.492 -5.918 -13.129 1.00 68.50 165 ALA A N 1
ATOM 1296 C CA . ALA A 1 165 ? 14.875 -6.921 -14.116 1.00 68.50 165 ALA A CA 1
ATOM 1297 C C . ALA A 1 165 ? 13.732 -7.922 -14.367 1.00 68.50 165 ALA A C 1
ATOM 1299 O O . ALA A 1 165 ? 12.749 -7.979 -13.627 1.00 68.50 165 ALA A O 1
ATOM 1300 N N . HIS A 1 166 ? 13.856 -8.722 -15.430 1.00 70.69 166 HIS A N 1
ATOM 1301 C CA . HIS A 1 166 ? 12.895 -9.787 -15.740 1.00 70.69 166 HIS A CA 1
ATOM 1302 C C . HIS A 1 166 ? 12.757 -10.792 -14.588 1.00 70.69 166 HIS A C 1
ATOM 1304 O O . HIS A 1 166 ? 11.641 -11.112 -14.175 1.00 70.69 166 HIS A O 1
ATOM 1310 N N . ASP A 1 167 ? 13.889 -11.194 -14.010 1.00 75.44 167 ASP A N 1
ATOM 1311 C CA . ASP A 1 167 ? 13.947 -12.145 -12.897 1.00 75.44 167 ASP A CA 1
ATOM 1312 C C . ASP A 1 167 ? 13.233 -11.620 -11.642 1.00 75.44 167 ASP A C 1
ATOM 1314 O O . ASP A 1 167 ? 12.594 -12.390 -10.922 1.00 75.44 167 ASP A O 1
ATOM 1318 N N . ASP A 1 168 ? 13.248 -10.303 -11.410 1.00 72.94 168 ASP A N 1
ATOM 1319 C CA . ASP A 1 168 ? 12.531 -9.683 -10.291 1.00 72.94 168 ASP A CA 1
ATOM 1320 C C . ASP A 1 168 ? 11.013 -9.784 -10.475 1.00 72.94 168 ASP A C 1
ATOM 1322 O O . ASP A 1 168 ? 10.283 -10.091 -9.530 1.00 72.94 168 ASP A O 1
ATOM 1326 N N . VAL A 1 169 ? 10.524 -9.550 -11.700 1.00 75.81 169 VAL A N 1
ATOM 1327 C CA . VAL A 1 169 ? 9.093 -9.662 -12.031 1.00 75.81 169 VAL A CA 1
ATOM 1328 C C . VAL A 1 169 ? 8.623 -11.100 -11.837 1.00 75.81 169 VAL A C 1
ATOM 1330 O O . VAL A 1 169 ? 7.594 -11.331 -11.198 1.00 75.81 169 VAL A O 1
ATOM 1333 N N . TRP A 1 170 ? 9.398 -12.063 -12.337 1.00 79.19 170 TRP A N 1
ATOM 1334 C CA . TRP A 1 170 ? 9.109 -13.485 -12.177 1.00 79.19 170 TRP A CA 1
ATOM 1335 C C . TRP A 1 170 ? 9.097 -13.911 -10.708 1.00 79.19 170 TRP A C 1
ATOM 1337 O O . TRP A 1 170 ? 8.141 -14.542 -10.257 1.00 79.19 170 TRP A O 1
ATOM 1347 N N . THR A 1 171 ? 10.093 -13.486 -9.931 1.00 80.56 171 THR A N 1
ATOM 1348 C CA . THR A 1 171 ? 10.183 -13.802 -8.499 1.00 80.56 171 THR A CA 1
ATOM 1349 C C . THR A 1 171 ? 8.998 -13.226 -7.723 1.00 80.56 171 THR A C 1
ATOM 1351 O O . THR A 1 171 ? 8.405 -13.915 -6.890 1.00 80.56 171 THR A O 1
ATOM 1354 N N . VAL A 1 172 ? 8.592 -11.982 -8.008 1.00 79.81 172 VAL A N 1
ATOM 1355 C CA . VAL A 1 172 ? 7.418 -11.357 -7.369 1.00 79.81 172 VAL A CA 1
ATOM 1356 C C . VAL A 1 172 ? 6.137 -12.104 -7.727 1.00 79.81 172 VAL A C 1
ATOM 1358 O O . VAL A 1 172 ? 5.288 -12.300 -6.856 1.00 79.81 172 VAL A O 1
ATOM 1361 N N . PHE A 1 173 ? 5.998 -12.544 -8.977 1.00 80.38 173 PHE A N 1
ATOM 1362 C CA . PHE A 1 173 ? 4.841 -13.317 -9.412 1.00 80.38 173 PHE A CA 1
ATOM 1363 C C . PHE A 1 173 ? 4.764 -14.679 -8.709 1.00 80.38 173 PHE A C 1
ATOM 1365 O O . PHE A 1 173 ? 3.732 -15.000 -8.120 1.00 80.38 173 PHE A O 1
ATOM 1372 N N . GLN A 1 174 ? 5.865 -15.438 -8.677 1.00 83.94 174 GLN A N 1
ATOM 1373 C CA . GLN A 1 174 ? 5.938 -16.713 -7.956 1.00 83.94 174 GLN A CA 1
ATOM 1374 C C . GLN A 1 174 ? 5.645 -16.547 -6.464 1.00 83.94 174 GLN A C 1
ATOM 1376 O O . GLN A 1 174 ? 4.849 -17.296 -5.901 1.00 83.94 174 GLN A O 1
ATOM 1381 N N . THR A 1 175 ? 6.237 -15.530 -5.833 1.00 84.75 175 THR A N 1
ATOM 1382 C CA . THR A 1 175 ? 5.989 -15.218 -4.418 1.00 84.75 175 THR A CA 1
ATOM 1383 C C . THR A 1 175 ? 4.510 -14.919 -4.183 1.00 84.75 175 THR A C 1
ATOM 1385 O O . THR A 1 175 ? 3.938 -15.400 -3.209 1.00 84.75 175 THR A O 1
ATOM 1388 N N . GLY A 1 176 ? 3.868 -14.181 -5.095 1.00 81.38 176 GLY A N 1
ATOM 1389 C CA . GLY A 1 176 ? 2.434 -13.903 -5.038 1.00 81.38 176 GLY A CA 1
ATOM 1390 C C . GLY A 1 176 ? 1.578 -15.168 -5.121 1.00 81.38 176 GLY A C 1
ATOM 1391 O O . GLY A 1 176 ? 0.650 -15.317 -4.331 1.00 81.38 176 GLY A O 1
ATOM 1392 N N . ILE A 1 177 ? 1.917 -16.103 -6.016 1.00 83.56 177 ILE A N 1
ATOM 1393 C CA . ILE A 1 177 ? 1.227 -17.400 -6.130 1.00 83.56 177 ILE A CA 1
ATOM 1394 C C . ILE A 1 177 ? 1.388 -18.209 -4.842 1.00 83.56 177 ILE A C 1
ATOM 1396 O O . ILE A 1 177 ? 0.392 -18.654 -4.275 1.00 83.56 177 ILE A O 1
ATOM 1400 N N . VAL A 1 178 ? 2.620 -18.375 -4.351 1.00 86.12 178 VAL A N 1
ATOM 1401 C CA . VAL A 1 178 ? 2.897 -19.138 -3.122 1.00 86.12 178 VAL A CA 1
ATOM 1402 C C . VAL A 1 178 ? 2.167 -18.522 -1.929 1.00 86.12 178 VAL A C 1
ATOM 1404 O O . VAL A 1 178 ? 1.514 -19.237 -1.172 1.00 86.12 178 VAL A O 1
ATOM 1407 N N . ALA A 1 179 ? 2.209 -17.196 -1.785 1.00 84.44 179 ALA A N 1
ATOM 1408 C CA . ALA A 1 179 ? 1.521 -16.480 -0.716 1.00 84.44 179 ALA A CA 1
ATOM 1409 C C . ALA A 1 179 ? -0.006 -16.639 -0.788 1.00 84.44 179 ALA A C 1
ATOM 1411 O O . ALA A 1 179 ? -0.650 -16.750 0.256 1.00 84.44 179 ALA A O 1
ATOM 1412 N N . LEU A 1 180 ? -0.586 -16.661 -1.993 1.00 83.12 180 LEU A N 1
ATOM 1413 C CA . LEU A 1 180 ? -2.018 -16.882 -2.195 1.00 83.12 180 LEU A CA 1
ATOM 1414 C C . LEU A 1 180 ? -2.412 -18.324 -1.849 1.00 83.12 180 LEU A C 1
ATOM 1416 O O . LEU A 1 180 ? -3.393 -18.534 -1.143 1.00 83.12 180 LEU A O 1
ATOM 1420 N N . VAL A 1 181 ? -1.629 -19.313 -2.287 1.00 85.31 181 VAL A N 1
ATOM 1421 C CA . VAL A 1 181 ? -1.856 -20.728 -1.950 1.00 85.31 181 VAL A CA 1
ATOM 1422 C C . VAL A 1 181 ? -1.783 -20.940 -0.440 1.00 85.31 181 VAL A C 1
ATOM 1424 O O . VAL A 1 181 ? -2.683 -21.548 0.132 1.00 85.31 181 VAL A O 1
ATOM 1427 N N . LEU A 1 182 ? -0.763 -20.392 0.225 1.00 86.44 182 LEU A N 1
ATOM 1428 C CA . LEU A 1 182 ? -0.636 -20.467 1.682 1.00 86.44 182 LEU A CA 1
ATOM 1429 C C . LEU A 1 182 ? -1.823 -19.817 2.394 1.00 86.44 182 LEU A C 1
ATOM 1431 O O . LEU A 1 182 ? -2.335 -20.388 3.353 1.00 86.44 182 LEU A O 1
ATOM 1435 N N . TYR A 1 183 ? -2.295 -18.666 1.910 1.00 83.38 183 TYR A N 1
ATOM 1436 C CA . TYR A 1 183 ? -3.495 -18.030 2.445 1.00 83.38 183 TYR A CA 1
ATOM 1437 C C . TYR A 1 183 ? -4.733 -18.927 2.312 1.00 83.38 183 TYR A C 1
ATOM 1439 O O . TYR A 1 183 ? -5.472 -19.074 3.280 1.00 83.38 183 TYR A O 1
ATOM 1447 N N . LEU A 1 184 ? -4.943 -19.554 1.150 1.00 83.00 184 LEU A N 1
ATOM 1448 C CA . LEU A 1 184 ? -6.073 -20.463 0.923 1.00 83.00 184 LEU A CA 1
ATOM 1449 C C . LEU A 1 184 ? -5.996 -21.711 1.810 1.00 83.00 184 LEU A C 1
ATOM 1451 O O . LEU A 1 184 ? -7.010 -22.156 2.338 1.00 83.00 184 LEU A O 1
ATOM 1455 N N . VAL A 1 185 ? -4.798 -22.263 2.014 1.00 86.06 185 VAL A N 1
ATOM 1456 C CA . VAL A 1 185 ? -4.586 -23.384 2.941 1.00 86.06 185 VAL A CA 1
ATOM 1457 C C . VAL A 1 185 ? -4.901 -22.954 4.372 1.00 86.06 185 VAL A C 1
ATOM 1459 O O . VAL A 1 185 ? -5.626 -23.648 5.080 1.00 86.06 185 VAL A O 1
ATOM 1462 N N . PHE A 1 186 ? -4.409 -21.790 4.799 1.00 84.06 186 PHE A N 1
ATOM 1463 C CA . PHE A 1 186 ? -4.647 -21.286 6.149 1.00 84.06 186 PHE A CA 1
ATOM 1464 C C . PHE A 1 186 ? -6.120 -20.933 6.383 1.00 84.06 186 PHE A C 1
ATOM 1466 O O . PHE A 1 186 ? -6.649 -21.197 7.460 1.00 84.06 186 PHE A O 1
ATOM 1473 N N . SER A 1 187 ? -6.804 -20.375 5.379 1.00 80.94 187 SER A N 1
ATOM 1474 C CA . SER A 1 187 ? -8.234 -20.077 5.465 1.00 80.94 187 SER A CA 1
ATOM 1475 C C . SER A 1 187 ? -9.069 -21.354 5.537 1.00 80.94 187 SER A C 1
ATOM 1477 O O . SER A 1 187 ? -9.987 -21.420 6.354 1.00 80.94 187 SER A O 1
ATOM 1479 N N . ALA A 1 188 ? -8.703 -22.386 4.769 1.00 82.50 188 ALA A N 1
ATOM 1480 C CA . ALA A 1 188 ? -9.346 -23.694 4.804 1.00 82.50 188 ALA A CA 1
ATOM 1481 C C . ALA A 1 188 ? -9.163 -24.391 6.161 1.00 82.50 188 ALA A C 1
ATOM 1483 O O . ALA A 1 188 ? -10.133 -24.900 6.717 1.00 82.50 188 ALA A O 1
ATOM 1484 N N . ILE A 1 189 ? -7.949 -24.372 6.724 1.00 86.06 189 ILE A N 1
ATOM 1485 C CA . ILE A 1 189 ? -7.660 -24.949 8.049 1.00 86.06 189 ILE A CA 1
ATOM 1486 C C . ILE A 1 189 ? -8.361 -24.152 9.158 1.00 86.06 189 ILE A C 1
ATOM 1488 O O . ILE A 1 189 ? -8.913 -24.734 10.087 1.00 86.06 189 ILE A O 1
ATOM 1492 N N . GLY A 1 190 ? -8.359 -22.821 9.061 1.00 79.31 190 GLY A N 1
ATOM 1493 C CA . GLY A 1 190 ? -8.944 -21.918 10.053 1.00 79.31 190 GLY A CA 1
ATOM 1494 C C . GLY A 1 190 ? -10.464 -21.756 9.967 1.00 79.31 190 GLY A C 1
ATOM 1495 O O . GLY A 1 190 ? -11.014 -20.945 10.708 1.00 79.31 190 GLY A O 1
ATOM 1496 N N . GLY A 1 191 ? -11.146 -22.461 9.054 1.00 76.38 191 GLY A N 1
ATOM 1497 C CA . GLY A 1 191 ? -12.598 -22.356 8.862 1.00 76.38 191 GLY A CA 1
ATOM 1498 C C . GLY A 1 191 ? -13.072 -20.962 8.431 1.00 76.38 191 GLY A C 1
ATOM 1499 O O . GLY A 1 191 ? -14.222 -20.592 8.667 1.00 76.38 191 GLY A O 1
ATOM 1500 N N . LEU A 1 192 ? -12.194 -20.157 7.827 1.00 73.12 192 LEU A N 1
ATOM 1501 C CA . LEU A 1 192 ? -12.524 -18.803 7.398 1.00 73.12 192 LEU A CA 1
ATOM 1502 C C . LEU A 1 192 ? -13.345 -18.865 6.108 1.00 73.12 192 LEU A C 1
ATOM 1504 O O . LEU A 1 192 ? -12.889 -19.383 5.091 1.00 73.12 192 LEU A O 1
ATOM 1508 N N . THR A 1 193 ? -14.540 -18.277 6.119 1.00 68.94 193 THR A N 1
ATOM 1509 C CA . THR A 1 193 ? -15.354 -18.159 4.906 1.00 68.94 193 THR A CA 1
ATOM 1510 C C . THR A 1 193 ? -14.642 -17.269 3.892 1.00 68.94 193 THR A C 1
ATOM 1512 O O . THR A 1 193 ? -14.396 -16.087 4.168 1.00 68.94 193 THR A O 1
ATOM 1515 N N . LEU A 1 194 ? -14.336 -17.835 2.723 1.00 64.44 194 LEU A N 1
ATOM 1516 C CA . LEU A 1 194 ? -13.854 -17.080 1.573 1.00 64.44 194 LEU A CA 1
ATOM 1517 C C . LEU A 1 194 ? -14.918 -16.050 1.187 1.00 64.44 194 LEU A C 1
ATOM 1519 O O . LEU A 1 194 ? -16.104 -16.360 1.054 1.00 64.44 194 LEU A O 1
ATOM 1523 N N . THR A 1 195 ? -14.498 -14.803 1.042 1.00 65.06 195 THR A N 1
ATOM 1524 C CA . THR A 1 195 ? -15.360 -13.743 0.530 1.00 65.06 195 THR A CA 1
ATOM 1525 C C . THR A 1 195 ? -15.456 -13.876 -0.988 1.00 65.06 195 THR A C 1
ATOM 1527 O O . THR A 1 195 ? -14.507 -14.300 -1.646 1.00 65.06 195 THR A O 1
ATOM 1530 N N . GLY A 1 196 ? -16.574 -13.460 -1.594 1.00 63.72 196 GLY A N 1
ATOM 1531 C CA . GLY A 1 196 ? -16.747 -13.526 -3.058 1.00 63.72 196 GLY A CA 1
ATOM 1532 C C . GLY A 1 196 ? -15.671 -12.776 -3.868 1.00 63.72 196 GLY A C 1
ATOM 1533 O O . GLY A 1 196 ? -15.533 -12.993 -5.068 1.00 63.72 196 GLY A O 1
ATOM 1534 N N . TRP A 1 197 ? -14.874 -11.925 -3.216 1.00 67.88 197 TRP A N 1
ATOM 1535 C CA . TRP A 1 197 ? -13.767 -11.184 -3.816 1.00 67.88 197 TRP A CA 1
ATOM 1536 C C . TRP A 1 197 ? -12.470 -11.996 -3.950 1.00 67.88 197 TRP A C 1
ATOM 1538 O O . TRP A 1 197 ? -11.599 -11.594 -4.719 1.00 67.88 197 TRP A O 1
ATOM 1548 N N . ASP A 1 198 ? -12.326 -13.129 -3.258 1.00 69.81 198 ASP A N 1
ATOM 1549 C CA . ASP A 1 198 ? -11.071 -13.896 -3.232 1.00 69.81 198 ASP A CA 1
ATOM 1550 C C . ASP A 1 198 ? -10.772 -14.554 -4.589 1.00 69.81 198 ASP A C 1
ATOM 1552 O O . ASP A 1 198 ? -9.628 -14.560 -5.049 1.00 69.81 198 ASP A O 1
ATOM 1556 N N . GLY A 1 199 ? -11.813 -14.998 -5.303 1.00 68.88 199 GLY A N 1
ATOM 1557 C CA . GLY A 1 199 ? -11.687 -15.488 -6.681 1.00 68.88 199 GLY A CA 1
ATOM 1558 C C . GLY A 1 199 ? -11.297 -14.385 -7.672 1.00 68.88 199 GLY A C 1
ATOM 1559 O O . GLY A 1 199 ? -10.456 -14.598 -8.545 1.00 68.88 199 GLY A O 1
ATOM 1560 N N . ALA A 1 200 ? -11.841 -13.176 -7.501 1.00 75.62 200 ALA A N 1
ATOM 1561 C CA . ALA A 1 200 ? -11.467 -12.026 -8.322 1.00 75.62 200 ALA A CA 1
ATOM 1562 C C . ALA A 1 200 ? -10.003 -11.616 -8.087 1.00 75.62 200 ALA A C 1
ATOM 1564 O O . ALA A 1 200 ? -9.301 -11.298 -9.043 1.00 75.62 200 ALA A O 1
ATOM 1565 N N . LEU A 1 201 ? -9.510 -11.684 -6.844 1.00 74.12 201 LEU A N 1
ATOM 1566 C CA . LEU A 1 201 ? -8.101 -11.423 -6.529 1.00 74.12 201 LEU A CA 1
ATOM 1567 C C . LEU A 1 201 ? -7.161 -12.414 -7.225 1.00 74.12 201 LEU A C 1
ATOM 1569 O O . LEU A 1 201 ? -6.142 -11.989 -7.765 1.00 74.12 201 LEU A O 1
ATOM 1573 N N . ALA A 1 202 ? -7.509 -13.704 -7.261 1.00 74.62 202 ALA A N 1
ATOM 1574 C CA . ALA A 1 202 ? -6.720 -14.712 -7.967 1.00 74.62 202 ALA A CA 1
ATOM 1575 C C . ALA A 1 202 ? -6.657 -14.433 -9.479 1.00 74.62 202 ALA A C 1
ATOM 1577 O O . ALA A 1 202 ? -5.578 -14.472 -10.069 1.00 74.62 202 ALA A O 1
ATOM 1578 N N . LEU A 1 203 ? -7.791 -14.080 -10.095 1.00 80.25 203 LEU A N 1
ATOM 1579 C CA . LEU A 1 203 ? -7.856 -13.731 -11.517 1.00 80.25 203 LEU A CA 1
ATOM 1580 C C . LEU A 1 203 ? -7.065 -12.460 -11.841 1.00 80.25 203 LEU A C 1
ATOM 1582 O O . LEU A 1 203 ? -6.333 -12.431 -12.829 1.00 80.25 203 LEU A O 1
ATOM 1586 N N . VAL A 1 204 ? -7.169 -11.423 -11.005 1.00 80.06 204 VAL A N 1
ATOM 1587 C CA . VAL A 1 204 ? -6.407 -10.179 -11.191 1.00 80.06 204 VAL A CA 1
ATOM 1588 C C . VAL A 1 204 ? -4.916 -10.429 -10.992 1.00 80.06 204 VAL A C 1
ATOM 1590 O O . VAL A 1 204 ? -4.122 -9.935 -11.790 1.00 80.06 204 VAL A O 1
ATOM 1593 N N . LEU A 1 205 ? -4.513 -11.222 -9.995 1.00 80.00 205 LEU A N 1
ATOM 1594 C CA . LEU A 1 205 ? -3.114 -11.600 -9.780 1.00 80.00 205 LEU A CA 1
ATOM 1595 C C . LEU A 1 205 ? -2.551 -12.363 -10.982 1.00 80.00 205 LEU A C 1
ATOM 1597 O O . LEU A 1 205 ? -1.470 -12.031 -11.463 1.00 80.00 205 LEU A O 1
ATOM 1601 N N . LEU A 1 206 ? -3.295 -13.343 -11.498 1.00 81.62 206 LEU A N 1
ATOM 1602 C CA . LEU A 1 206 ? -2.869 -14.135 -12.647 1.00 81.62 206 LEU A CA 1
ATOM 1603 C C . LEU A 1 206 ? -2.795 -13.278 -13.918 1.00 81.62 206 LEU A C 1
ATOM 1605 O O . LEU A 1 206 ? -1.773 -13.277 -14.599 1.00 81.62 206 LEU A O 1
ATOM 1609 N N . GLY A 1 207 ? -3.836 -12.491 -14.200 1.00 80.38 207 GLY A N 1
ATOM 1610 C CA . GLY A 1 207 ? -3.898 -11.625 -15.377 1.00 80.38 207 GLY A CA 1
ATOM 1611 C C . GLY A 1 207 ? -2.826 -10.533 -15.369 1.00 80.38 207 GLY A C 1
ATOM 1612 O O . GLY A 1 207 ? -2.120 -10.349 -16.360 1.00 80.38 207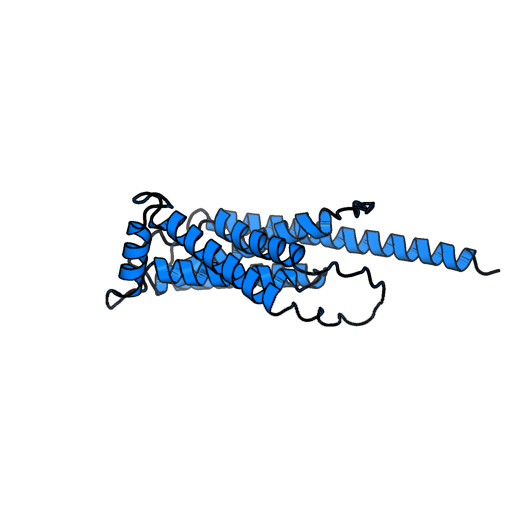 GLY A O 1
ATOM 1613 N N . SER A 1 208 ? -2.650 -9.841 -14.240 1.00 79.69 208 SER A N 1
ATOM 1614 C CA . SER A 1 208 ? -1.609 -8.812 -14.098 1.00 79.69 208 SER A CA 1
ATOM 1615 C C . SER A 1 208 ? -0.198 -9.402 -14.108 1.00 79.69 208 SER A C 1
ATOM 1617 O O . SER A 1 208 ? 0.696 -8.813 -14.713 1.00 79.69 208 SER A O 1
ATOM 1619 N N . GLY A 1 209 ? 0.001 -10.585 -13.521 1.00 77.62 209 GLY A N 1
ATOM 1620 C CA . GLY A 1 209 ? 1.272 -11.300 -13.559 1.00 77.62 209 GLY A CA 1
ATOM 1621 C C . GLY A 1 209 ? 1.660 -11.746 -14.966 1.00 77.62 209 GLY A C 1
ATOM 1622 O O . GLY A 1 209 ? 2.775 -11.478 -15.410 1.00 77.62 209 GLY A O 1
ATOM 1623 N N . MET A 1 210 ? 0.722 -12.334 -15.715 1.00 84.44 210 MET A N 1
ATOM 1624 C CA . MET A 1 210 ? 0.937 -12.691 -17.121 1.00 84.44 210 MET A CA 1
ATOM 1625 C C . MET 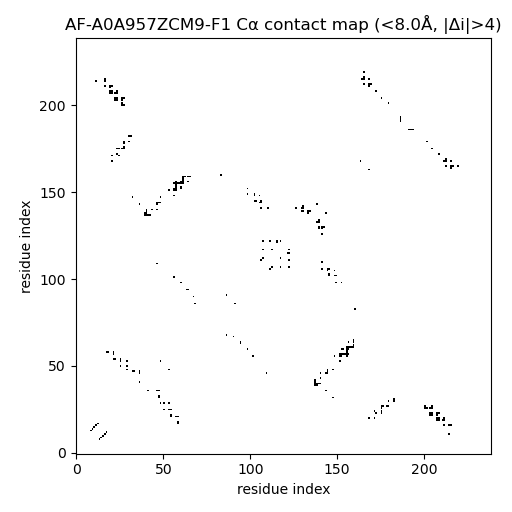A 1 210 ? 1.242 -11.461 -17.980 1.00 84.44 210 MET A C 1
ATOM 1627 O O . MET A 1 210 ? 2.180 -11.490 -18.776 1.00 84.44 210 MET A O 1
ATOM 1631 N N . ALA A 1 211 ? 0.506 -10.362 -17.791 1.00 80.25 211 ALA A N 1
ATOM 1632 C CA . ALA A 1 211 ? 0.760 -9.110 -18.502 1.00 80.25 211 ALA A CA 1
ATOM 1633 C C . ALA A 1 211 ? 2.146 -8.526 -18.176 1.00 80.25 211 ALA A C 1
ATOM 1635 O O . ALA A 1 211 ? 2.853 -8.074 -19.078 1.00 80.25 211 ALA A O 1
ATOM 1636 N N . ALA A 1 212 ? 2.567 -8.570 -16.907 1.00 76.25 212 ALA A N 1
ATOM 1637 C CA . ALA A 1 212 ? 3.885 -8.102 -16.479 1.00 76.25 212 ALA A CA 1
ATOM 1638 C C . ALA A 1 212 ? 5.017 -8.937 -17.092 1.00 76.25 212 ALA A C 1
ATOM 1640 O O . ALA A 1 212 ? 6.011 -8.381 -17.564 1.00 76.25 212 ALA A O 1
ATOM 1641 N N . LEU A 1 213 ? 4.855 -10.261 -17.138 1.00 79.62 213 LEU A N 1
ATOM 1642 C CA . LEU A 1 213 ? 5.826 -11.165 -17.754 1.00 79.62 213 LEU A CA 1
ATOM 1643 C C . LEU A 1 213 ? 5.902 -10.978 -19.266 1.00 79.62 213 LEU A C 1
ATOM 1645 O O . LEU A 1 213 ? 7.004 -10.902 -19.806 1.00 79.62 213 LEU A O 1
ATOM 1649 N N . ALA A 1 214 ? 4.761 -10.815 -19.938 1.00 80.25 214 ALA A N 1
ATOM 1650 C CA . ALA A 1 214 ? 4.716 -10.515 -21.365 1.00 80.25 214 ALA A CA 1
ATOM 1651 C C . ALA A 1 214 ? 5.445 -9.197 -21.677 1.00 80.25 214 ALA A C 1
ATOM 1653 O O . ALA A 1 214 ? 6.346 -9.172 -22.517 1.00 80.25 214 ALA A O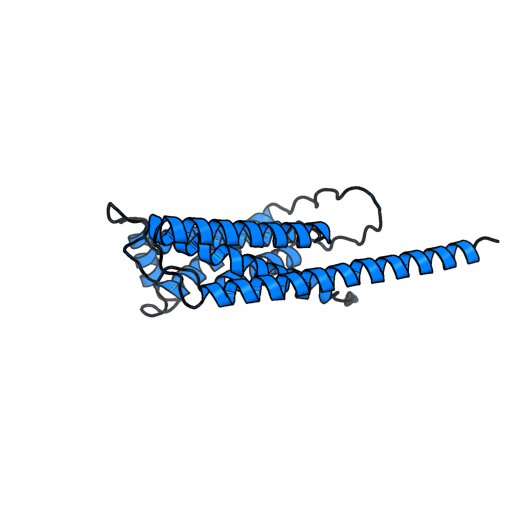 1
ATOM 1654 N N . ALA A 1 215 ? 5.141 -8.124 -20.940 1.00 75.12 215 ALA A N 1
ATOM 1655 C CA . ALA A 1 215 ? 5.808 -6.830 -21.090 1.00 75.12 215 ALA A CA 1
ATOM 1656 C C . ALA A 1 215 ? 7.320 -6.913 -20.836 1.00 75.12 215 ALA A C 1
ATOM 1658 O O . ALA A 1 215 ? 8.116 -6.303 -21.552 1.00 75.12 215 ALA A O 1
ATOM 1659 N N . SER A 1 216 ? 7.725 -7.698 -19.839 1.00 76.19 216 SER A N 1
ATOM 1660 C CA . SER A 1 216 ? 9.133 -7.909 -19.526 1.00 76.19 216 SER A CA 1
ATOM 1661 C C . SER A 1 216 ? 9.855 -8.732 -20.604 1.00 76.19 216 SER A C 1
ATOM 1663 O O . SER A 1 216 ? 10.966 -8.383 -20.996 1.00 76.19 216 SER A O 1
ATOM 1665 N N . SER A 1 217 ? 9.214 -9.765 -21.163 1.00 73.88 217 SER A N 1
ATOM 1666 C CA . SER A 1 217 ? 9.777 -10.571 -22.258 1.00 73.88 217 SER A CA 1
ATOM 1667 C C . SER A 1 217 ? 9.996 -9.755 -23.539 1.00 73.88 217 SER A C 1
ATOM 1669 O O . SER A 1 217 ? 11.060 -9.852 -24.150 1.00 73.88 217 SER A O 1
ATOM 1671 N N . LEU A 1 218 ? 9.059 -8.857 -23.875 1.00 75.00 218 LEU A N 1
ATOM 1672 C CA . LEU A 1 218 ? 9.176 -7.931 -25.008 1.00 75.00 218 LEU A CA 1
ATOM 1673 C C . LEU A 1 218 ? 10.394 -7.010 -24.877 1.00 75.00 218 LEU A C 1
ATOM 1675 O O . LEU A 1 218 ? 11.053 -6.688 -25.867 1.00 75.00 218 LEU A O 1
ATOM 1679 N N . LYS A 1 219 ? 10.718 -6.598 -23.647 1.00 69.38 219 LYS A N 1
ATOM 1680 C CA . LYS A 1 219 ? 11.897 -5.776 -23.363 1.00 69.38 219 LYS A CA 1
ATOM 1681 C C . LYS A 1 219 ? 13.196 -6.543 -23.611 1.00 69.38 219 LYS A C 1
ATOM 1683 O O . LYS A 1 219 ? 14.125 -5.977 -24.183 1.00 69.38 219 LYS A O 1
ATOM 1688 N N . VAL A 1 220 ? 13.253 -7.818 -23.221 1.00 70.81 220 VAL A N 1
ATOM 1689 C CA . VAL A 1 220 ? 14.414 -8.689 -23.470 1.00 70.81 220 VAL A CA 1
ATOM 1690 C C . VAL A 1 220 ? 14.626 -8.875 -24.972 1.00 70.81 220 VAL A C 1
ATOM 1692 O O . VAL A 1 220 ? 15.737 -8.667 -25.457 1.00 70.81 220 VAL A O 1
ATOM 1695 N N . THR A 1 221 ? 13.566 -9.169 -25.730 1.00 73.31 221 THR A N 1
ATOM 1696 C CA . THR A 1 221 ? 13.659 -9.351 -27.188 1.00 73.31 221 THR A CA 1
ATOM 1697 C C . THR A 1 221 ? 14.038 -8.065 -27.919 1.00 73.31 221 THR A C 1
ATOM 1699 O O . THR A 1 221 ? 14.917 -8.090 -28.774 1.00 73.31 221 THR A O 1
ATOM 1702 N N . ALA A 1 222 ? 13.449 -6.920 -27.552 1.00 68.44 222 ALA A N 1
ATOM 1703 C CA . ALA A 1 222 ? 13.787 -5.631 -28.163 1.00 68.44 222 ALA A CA 1
ATOM 1704 C C . ALA A 1 222 ? 15.215 -5.168 -27.815 1.00 68.44 222 ALA A C 1
ATOM 1706 O O . ALA A 1 222 ? 15.873 -4.507 -28.619 1.00 68.44 222 ALA A O 1
ATOM 1707 N N . GLY A 1 223 ? 15.705 -5.507 -26.618 1.00 65.94 223 GLY A N 1
ATOM 1708 C CA . GLY A 1 223 ? 17.090 -5.261 -26.214 1.00 65.94 223 GLY A CA 1
ATOM 1709 C C . GLY A 1 223 ? 18.085 -6.124 -26.989 1.00 65.94 223 GLY A C 1
ATOM 1710 O O . GLY A 1 223 ? 19.108 -5.612 -27.442 1.00 65.94 223 GLY A O 1
ATOM 1711 N N . LEU A 1 224 ? 17.761 -7.405 -27.190 1.00 71.31 224 LEU A N 1
ATOM 1712 C CA . LEU A 1 224 ? 18.582 -8.340 -27.958 1.00 71.31 224 LEU A CA 1
ATOM 1713 C C . LEU A 1 224 ? 18.699 -7.912 -29.427 1.00 71.31 224 LEU A C 1
ATOM 1715 O O . LEU A 1 224 ? 19.802 -7.880 -29.963 1.00 71.31 224 LEU A O 1
ATOM 1719 N N . ASP A 1 225 ? 17.591 -7.513 -30.050 1.00 69.38 225 ASP A N 1
ATOM 1720 C CA . ASP A 1 225 ? 17.568 -7.067 -31.448 1.00 69.38 225 ASP A CA 1
ATOM 1721 C C . ASP A 1 225 ? 18.414 -5.796 -31.663 1.00 69.38 225 ASP A C 1
ATOM 1723 O O . ASP A 1 225 ? 19.229 -5.714 -32.583 1.00 69.38 225 ASP A O 1
ATOM 1727 N N . ARG A 1 226 ? 18.345 -4.831 -30.732 1.00 67.00 226 ARG A N 1
ATOM 1728 C CA . ARG A 1 226 ? 19.246 -3.663 -30.750 1.00 67.00 226 ARG A CA 1
ATOM 1729 C C . ARG A 1 226 ? 20.711 -4.040 -30.559 1.00 67.00 226 ARG A C 1
ATOM 1731 O O . ARG A 1 226 ? 21.561 -3.438 -31.209 1.00 67.00 226 ARG A O 1
ATOM 1738 N N . ALA A 1 227 ? 21.017 -4.986 -29.673 1.00 66.25 227 ALA A N 1
ATOM 1739 C CA . ALA A 1 227 ? 22.391 -5.418 -29.421 1.00 66.25 227 ALA A CA 1
ATOM 1740 C C . ALA A 1 227 ? 22.994 -6.131 -30.643 1.00 66.25 227 ALA A C 1
ATOM 1742 O O . ALA A 1 227 ? 24.133 -5.853 -31.019 1.00 66.25 227 ALA A O 1
ATOM 1743 N N . LEU A 1 228 ? 22.211 -6.985 -31.305 1.00 69.94 228 LEU A N 1
ATOM 1744 C CA . LEU A 1 228 ? 22.609 -7.668 -32.536 1.00 69.94 228 LEU A CA 1
ATOM 1745 C C . LEU A 1 228 ? 22.758 -6.682 -33.705 1.00 69.94 228 LEU A C 1
ATOM 1747 O O . LEU A 1 228 ? 23.774 -6.705 -34.397 1.00 69.94 228 LEU A O 1
ATOM 1751 N N . GLY A 1 229 ? 21.809 -5.757 -33.878 1.00 68.12 229 GLY A N 1
ATOM 1752 C CA . GLY A 1 229 ? 21.881 -4.719 -34.910 1.00 68.12 229 GLY A CA 1
ATOM 1753 C C . GLY A 1 229 ? 23.026 -3.720 -34.697 1.00 68.12 229 GLY A C 1
ATOM 1754 O O . GLY A 1 229 ? 23.644 -3.271 -35.662 1.00 68.12 229 GLY A O 1
ATOM 1755 N N . ALA A 1 230 ? 23.358 -3.389 -33.445 1.00 64.50 230 ALA A N 1
ATOM 1756 C CA . ALA A 1 230 ? 24.529 -2.579 -33.119 1.00 64.50 230 ALA A CA 1
ATOM 1757 C C . ALA A 1 230 ? 25.831 -3.335 -33.419 1.00 64.50 230 ALA A C 1
ATOM 1759 O O . ALA A 1 230 ? 26.694 -2.774 -34.085 1.00 64.50 230 ALA A O 1
ATOM 1760 N N . GLY A 1 231 ? 25.940 -4.610 -33.023 1.00 61.34 231 GLY A N 1
ATOM 1761 C CA . GLY A 1 231 ? 27.110 -5.453 -33.303 1.00 61.34 231 GLY A CA 1
ATOM 1762 C C . GLY A 1 231 ? 27.385 -5.657 -34.798 1.00 61.34 23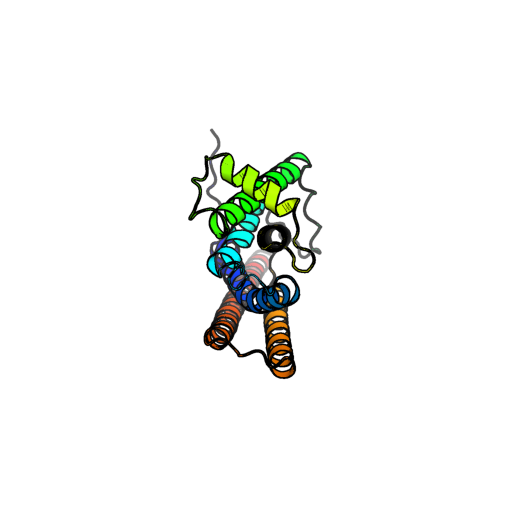1 GLY A C 1
ATOM 1763 O O . GLY A 1 231 ? 28.542 -5.672 -35.223 1.00 61.34 231 GLY A O 1
ATOM 1764 N N . GLN A 1 232 ? 26.337 -5.735 -35.622 1.00 60.44 232 GLN A N 1
ATOM 1765 C CA . GLN A 1 232 ? 26.464 -5.779 -37.085 1.00 60.44 232 GLN A CA 1
ATOM 1766 C C . GLN A 1 232 ? 26.982 -4.460 -37.679 1.00 60.44 232 GLN A C 1
ATOM 1768 O O . GLN A 1 232 ? 27.731 -4.471 -38.651 1.00 60.44 232 GLN A O 1
ATOM 1773 N N . ARG A 1 233 ? 26.632 -3.312 -37.086 1.00 57.62 233 ARG A N 1
ATOM 1774 C CA . ARG A 1 233 ? 27.140 -2.003 -37.528 1.00 57.62 233 ARG A CA 1
ATOM 1775 C C . ARG A 1 233 ? 28.595 -1.781 -37.127 1.00 57.62 233 ARG A C 1
ATOM 1777 O O . ARG A 1 233 ? 29.341 -1.214 -37.917 1.00 57.62 233 ARG A O 1
ATOM 1784 N N . THR A 1 234 ? 29.015 -2.248 -35.950 1.00 58.00 234 THR A N 1
ATOM 1785 C CA . THR A 1 234 ? 30.419 -2.142 -35.518 1.00 58.00 234 THR A CA 1
ATOM 1786 C C . THR A 1 234 ? 31.335 -3.030 -36.355 1.00 58.00 234 THR A C 1
ATOM 1788 O O . THR A 1 234 ? 32.394 -2.574 -36.774 1.00 58.00 234 THR A O 1
ATOM 1791 N N . THR A 1 235 ? 30.912 -4.259 -36.665 1.00 59.25 235 THR A N 1
ATOM 1792 C CA . THR A 1 235 ? 31.681 -5.195 -37.511 1.00 59.25 235 THR A CA 1
ATOM 1793 C C . THR A 1 235 ? 31.753 -4.763 -38.976 1.00 59.25 235 THR A C 1
ATOM 1795 O O . THR A 1 235 ? 32.783 -4.956 -39.612 1.00 59.25 235 THR A O 1
ATOM 1798 N N . ALA A 1 236 ? 30.714 -4.106 -39.502 1.00 58.34 236 ALA A N 1
ATOM 1799 C CA . ALA A 1 236 ? 30.744 -3.505 -40.838 1.00 58.34 236 ALA A CA 1
ATOM 1800 C C . ALA A 1 236 ? 31.617 -2.235 -40.935 1.00 58.34 236 ALA A C 1
ATOM 1802 O O . ALA A 1 236 ? 31.925 -1.793 -42.039 1.00 58.34 236 ALA A O 1
ATOM 1803 N N . SER A 1 237 ? 31.996 -1.629 -39.802 1.00 55.59 237 SER A N 1
ATOM 1804 C CA . SER A 1 237 ? 32.787 -0.388 -39.748 1.00 55.59 237 SER A CA 1
ATOM 1805 C C . SER A 1 237 ? 34.286 -0.585 -39.493 1.00 55.59 237 SER A C 1
ATOM 1807 O O . SER A 1 237 ? 35.032 0.392 -39.492 1.00 55.59 237 SER A O 1
ATOM 1809 N N . THR A 1 238 ? 34.738 -1.821 -39.273 1.00 47.69 238 THR A N 1
ATOM 1810 C CA . THR A 1 238 ? 36.165 -2.166 -39.197 1.00 47.69 238 THR A CA 1
ATOM 1811 C C . THR A 1 238 ? 36.699 -2.490 -40.600 1.00 47.69 238 THR A C 1
ATOM 1813 O O . THR A 1 238 ? 36.224 -3.471 -41.174 1.00 47.69 238 THR A O 1
ATOM 1816 N N . PRO A 1 239 ? 37.612 -1.671 -41.165 1.00 53.38 239 PRO A N 1
ATOM 1817 C CA . PRO A 1 239 ? 38.214 -1.888 -42.484 1.00 53.38 239 PRO A CA 1
ATOM 1818 C C . PRO A 1 239 ? 39.215 -3.049 -42.515 1.00 53.38 239 PRO A C 1
ATOM 1820 O O . PRO A 1 239 ? 39.819 -3.347 -41.458 1.00 53.38 239 PRO A O 1
#